Protein AF-A0A524C933-F1 (afdb_monomer)

Secondary structure (DSSP, 8-state):
---EEEEEEEHHHHHHHHHHHHHHHHHHHHTT-HHHHHHHHHHHHHHHIIIIIIIIIIT--EEEESSS-HHHHHHHHHHHHHHHHHHHHHHHH-TTS-HHHHHHHHHHHHHHHHHHHHHHHH--S---EEEEEEE-TTTHHHHHHHHHHHHHHHHHHHHTT-TTTTTS-THHHHHHHHHHHHHHHHHHHHHHHTTSS---HHHHHHHHHHTTTTTHHHHHHHHHHHTHHHHH-S------HHHHHHHHHHHHHHHHHHHHH--

Structure (mmCIF, N/CA/C/O backbone):
data_AF-A0A524C933-F1
#
_entry.id   AF-A0A524C933-F1
#
loop_
_atom_site.group_PDB
_atom_site.id
_atom_site.type_symbol
_atom_site.label_atom_id
_atom_site.label_alt_id
_atom_site.label_comp_id
_atom_site.label_asym_id
_atom_site.label_entity_id
_atom_site.label_seq_id
_atom_site.pdbx_PDB_ins_code
_atom_site.Cartn_x
_atom_site.Cartn_y
_atom_site.Cartn_z
_atom_site.occupancy
_atom_site.B_iso_or_equiv
_atom_site.auth_seq_id
_atom_site.auth_comp_id
_atom_site.auth_asym_id
_atom_site.auth_atom_id
_atom_site.pdbx_PDB_model_num
ATOM 1 N N . MET A 1 1 ? -9.873 -3.217 -29.118 1.00 33.91 1 MET A N 1
ATOM 2 C CA . MET A 1 1 ? -8.459 -2.804 -29.009 1.00 33.91 1 MET A CA 1
ATOM 3 C C . MET A 1 1 ? -7.847 -3.616 -27.885 1.00 33.91 1 MET A C 1
ATOM 5 O O . MET A 1 1 ? -8.431 -3.654 -26.810 1.00 33.91 1 MET A O 1
ATOM 9 N N . TYR A 1 2 ? -6.783 -4.366 -28.160 1.00 34.88 2 TYR A N 1
ATOM 10 C CA . TYR A 1 2 ? -6.044 -5.086 -27.125 1.00 34.88 2 TYR A CA 1
ATOM 11 C C . TYR A 1 2 ? -5.221 -4.048 -26.355 1.00 34.88 2 TYR A C 1
ATOM 13 O O . TYR A 1 2 ? -4.261 -3.532 -26.908 1.00 34.88 2 TYR A O 1
ATOM 21 N N . GLU A 1 3 ? -5.619 -3.686 -25.133 1.00 47.44 3 GLU A N 1
ATOM 22 C CA . GLU A 1 3 ? -4.751 -2.894 -24.252 1.00 47.44 3 GLU A CA 1
ATOM 23 C C . GLU A 1 3 ? -3.661 -3.828 -23.713 1.00 47.44 3 GLU A C 1
ATOM 25 O O . GLU A 1 3 ? -3.865 -4.532 -22.719 1.00 47.44 3 GLU A O 1
ATOM 30 N N . SER A 1 4 ? -2.523 -3.896 -24.410 1.00 50.88 4 SER A N 1
ATOM 31 C CA . SER A 1 4 ? -1.271 -4.276 -23.766 1.00 50.88 4 SER A CA 1
ATOM 32 C C . SER A 1 4 ? -0.875 -3.114 -22.863 1.00 50.88 4 SER A C 1
ATOM 34 O O . SER A 1 4 ? -0.676 -1.988 -23.310 1.00 50.88 4 SER A O 1
ATOM 36 N N . VAL A 1 5 ? -0.842 -3.365 -21.557 1.00 57.72 5 VAL A N 1
ATOM 37 C CA . VAL A 1 5 ? -0.277 -2.404 -20.614 1.00 57.72 5 VAL A CA 1
ATOM 38 C C . VAL A 1 5 ? 1.218 -2.656 -20.601 1.00 57.72 5 VAL A C 1
ATOM 40 O O . VAL A 1 5 ? 1.653 -3.664 -20.044 1.00 57.72 5 VAL A O 1
ATOM 43 N N . GLU A 1 6 ? 1.970 -1.763 -21.232 1.00 61.75 6 GLU A N 1
ATOM 44 C CA . GLU A 1 6 ? 3.429 -1.785 -21.258 1.00 61.75 6 GLU A CA 1
ATOM 45 C C . GLU A 1 6 ? 3.987 -0.782 -20.243 1.00 61.75 6 GLU A C 1
ATOM 47 O O . GLU A 1 6 ? 3.453 0.315 -20.054 1.00 61.75 6 GLU A O 1
ATOM 52 N N . ARG A 1 7 ? 5.031 -1.195 -19.527 1.00 66.00 7 ARG A N 1
ATOM 53 C CA . ARG A 1 7 ? 5.806 -0.363 -18.603 1.00 66.00 7 ARG A CA 1
ATOM 54 C C . ARG A 1 7 ? 7.244 -0.388 -19.075 1.00 66.00 7 ARG A C 1
ATOM 56 O O . ARG A 1 7 ? 7.760 -1.483 -19.269 1.00 66.00 7 ARG A O 1
ATOM 63 N N . ILE A 1 8 ? 7.858 0.780 -19.209 1.00 71.75 8 ILE A N 1
ATOM 64 C CA . ILE A 1 8 ? 9.293 0.906 -19.448 1.00 71.75 8 ILE A CA 1
ATOM 65 C C . ILE A 1 8 ? 9.862 1.537 -18.188 1.00 71.75 8 ILE A C 1
ATOM 67 O O . ILE A 1 8 ? 9.471 2.639 -17.812 1.00 71.75 8 ILE A O 1
ATOM 71 N N . MET A 1 9 ? 10.693 0.790 -17.473 1.00 74.75 9 MET A N 1
ATOM 72 C CA . MET A 1 9 ? 11.213 1.201 -16.176 1.00 74.75 9 MET A CA 1
ATOM 73 C C . MET A 1 9 ? 12.731 1.135 -16.166 1.00 74.75 9 MET A C 1
ATOM 75 O O . MET A 1 9 ? 13.309 0.095 -16.485 1.00 74.75 9 MET A O 1
ATOM 79 N N . ASP A 1 10 ? 13.346 2.221 -15.714 1.00 80.25 10 ASP A N 1
ATOM 80 C CA . ASP A 1 10 ? 14.778 2.280 -15.450 1.00 80.25 10 ASP A CA 1
ATOM 81 C C . ASP A 1 10 ? 15.128 1.443 -14.221 1.00 80.25 10 ASP A C 1
ATOM 83 O O . ASP A 1 10 ? 14.428 1.468 -13.200 1.00 80.25 10 ASP A O 1
ATOM 87 N N . ILE A 1 11 ? 16.256 0.737 -14.273 1.00 83.31 11 ILE A N 1
ATOM 88 C CA . ILE A 1 11 ? 16.750 -0.035 -13.122 1.00 83.31 11 ILE A CA 1
ATOM 89 C C . ILE A 1 11 ? 17.005 0.859 -11.906 1.00 83.31 11 ILE A C 1
ATOM 91 O O . ILE A 1 11 ? 16.860 0.407 -10.770 1.00 83.31 11 ILE A O 1
ATOM 95 N N . ASP A 1 12 ? 17.323 2.133 -12.111 1.00 85.75 12 ASP A N 1
ATOM 96 C CA . ASP A 1 12 ? 17.552 3.068 -11.012 1.00 85.75 12 ASP A CA 1
ATOM 97 C C . ASP A 1 12 ? 16.316 3.232 -10.120 1.00 85.75 12 ASP A C 1
ATOM 99 O O . ASP A 1 12 ? 16.442 3.344 -8.896 1.00 85.75 12 ASP A O 1
ATOM 103 N N . PHE A 1 13 ? 15.112 3.114 -10.690 1.00 88.75 13 PHE A N 1
ATOM 104 C CA . PHE A 1 13 ? 13.875 3.074 -9.913 1.00 88.75 13 PHE A CA 1
ATOM 105 C C . PHE A 1 13 ? 13.858 1.899 -8.925 1.00 88.75 13 PHE A C 1
ATOM 107 O O . PHE A 1 13 ? 13.477 2.074 -7.767 1.00 88.75 13 PHE A O 1
ATOM 114 N N . ILE A 1 14 ? 14.330 0.721 -9.349 1.00 90.00 14 ILE A N 1
ATOM 115 C CA . ILE A 1 14 ? 14.402 -0.485 -8.511 1.00 90.00 14 ILE A CA 1
ATOM 116 C C . ILE A 1 14 ? 15.321 -0.242 -7.310 1.00 90.00 14 ILE A C 1
ATOM 118 O O . ILE A 1 14 ? 14.968 -0.581 -6.178 1.00 90.00 14 ILE A O 1
ATOM 122 N N . TYR A 1 15 ? 16.483 0.382 -7.520 1.00 91.31 15 TYR A N 1
ATOM 123 C CA . TYR A 1 15 ? 17.409 0.683 -6.426 1.00 91.31 15 TYR A CA 1
ATOM 124 C C . TYR A 1 15 ? 16.809 1.652 -5.411 1.00 91.31 15 TYR A C 1
ATOM 126 O O . TYR A 1 15 ? 16.872 1.399 -4.202 1.00 91.31 15 TYR A O 1
ATOM 134 N N . PHE A 1 16 ? 16.191 2.737 -5.879 1.00 93.62 16 PHE A N 1
ATOM 135 C CA . PHE A 1 16 ? 15.547 3.692 -4.985 1.00 93.62 16 PHE A CA 1
ATOM 136 C C . PHE A 1 16 ? 14.355 3.079 -4.240 1.00 93.62 16 PHE A C 1
ATOM 138 O O . PHE A 1 16 ? 14.171 3.357 -3.053 1.00 93.62 16 PHE A O 1
ATOM 145 N N . ASP A 1 17 ? 13.588 2.196 -4.877 1.00 93.88 17 ASP A N 1
ATOM 146 C CA . ASP A 1 17 ? 12.471 1.503 -4.236 1.00 93.88 17 ASP A CA 1
ATOM 147 C C . ASP A 1 17 ? 12.936 0.491 -3.172 1.00 93.88 17 ASP A C 1
ATOM 149 O O . ASP A 1 17 ? 12.343 0.403 -2.094 1.00 93.88 17 ASP A O 1
ATOM 153 N N . ILE A 1 18 ? 14.061 -0.204 -3.392 1.00 95.06 18 ILE A N 1
ATOM 154 C CA . ILE A 1 18 ? 14.691 -1.056 -2.365 1.00 95.06 18 ILE A CA 1
ATOM 155 C C . ILE A 1 18 ? 15.116 -0.221 -1.145 1.00 95.06 18 ILE A C 1
ATOM 157 O O . ILE A 1 18 ? 14.931 -0.635 0.008 1.00 95.06 18 ILE A O 1
ATOM 161 N N . ILE A 1 19 ? 15.665 0.975 -1.370 1.00 95.81 19 ILE A N 1
ATOM 162 C CA . ILE A 1 19 ? 15.998 1.902 -0.282 1.00 95.81 19 ILE A CA 1
ATOM 163 C C . ILE A 1 19 ? 14.718 2.323 0.449 1.00 95.81 19 ILE A C 1
ATOM 165 O O . ILE A 1 19 ? 14.667 2.264 1.681 1.00 95.81 19 ILE A O 1
ATOM 169 N N . LEU A 1 20 ? 13.663 2.684 -0.287 1.00 96.69 20 LEU A N 1
ATOM 170 C CA . LEU A 1 20 ? 12.384 3.100 0.285 1.00 96.69 20 LEU A CA 1
ATOM 171 C C . LEU A 1 20 ? 11.751 2.002 1.148 1.00 96.69 20 LEU A C 1
ATOM 173 O O . LEU A 1 20 ? 11.387 2.276 2.293 1.00 96.69 20 LEU A O 1
ATOM 177 N N . VAL A 1 21 ? 11.656 0.760 0.659 1.00 97.00 21 VAL A N 1
ATOM 178 C CA . VAL A 1 21 ? 11.092 -0.347 1.451 1.00 97.00 21 VAL A CA 1
ATOM 179 C C . VAL A 1 21 ? 11.944 -0.637 2.688 1.00 97.00 21 VAL A C 1
ATOM 181 O O . VAL A 1 21 ? 11.406 -0.926 3.757 1.00 97.00 21 VAL A O 1
ATOM 184 N N . THR A 1 22 ? 13.269 -0.496 2.597 1.00 97.00 22 THR A N 1
ATOM 185 C CA . THR A 1 22 ? 14.167 -0.688 3.743 1.00 97.00 22 THR A CA 1
ATOM 186 C C . THR A 1 22 ? 13.922 0.375 4.812 1.00 97.00 22 THR A C 1
ATOM 188 O O . THR A 1 22 ? 13.801 0.051 5.999 1.00 97.00 22 THR A O 1
ATOM 191 N N . LEU A 1 23 ? 13.778 1.640 4.405 1.00 97.25 23 LEU A N 1
ATOM 192 C CA . LEU A 1 23 ? 13.403 2.733 5.301 1.00 97.25 23 LEU A CA 1
ATOM 193 C C . LEU A 1 23 ? 12.010 2.507 5.900 1.00 97.25 23 LEU A C 1
ATOM 195 O O . LEU A 1 23 ? 11.824 2.706 7.100 1.00 97.25 23 LEU A O 1
ATOM 199 N N . TRP A 1 24 ? 11.056 2.028 5.100 1.00 97.69 24 TRP A N 1
ATOM 200 C CA . TRP A 1 24 ? 9.697 1.713 5.537 1.00 97.69 24 TRP A CA 1
ATOM 201 C C . TRP A 1 24 ? 9.670 0.630 6.623 1.00 97.69 24 TRP A C 1
ATOM 203 O O . TRP A 1 24 ? 9.108 0.835 7.702 1.00 97.69 24 TRP A O 1
ATOM 213 N N . ILE A 1 25 ? 10.334 -0.504 6.378 1.00 97.31 25 ILE A N 1
ATOM 214 C CA . ILE A 1 25 ? 10.458 -1.607 7.341 1.00 97.31 25 ILE A CA 1
ATOM 215 C C . ILE A 1 25 ? 11.168 -1.124 8.608 1.00 97.31 25 ILE A C 1
ATOM 217 O O . ILE A 1 25 ? 10.706 -1.390 9.720 1.00 97.31 25 ILE A O 1
ATOM 221 N N . THR A 1 26 ? 12.255 -0.364 8.462 1.00 97.00 26 THR A N 1
ATOM 222 C CA . THR A 1 26 ? 12.993 0.194 9.602 1.00 97.00 26 THR A CA 1
ATOM 223 C C . THR A 1 26 ? 12.099 1.109 10.438 1.00 97.00 26 THR A C 1
ATOM 225 O O . THR A 1 26 ? 12.049 0.973 11.661 1.00 97.00 26 THR A O 1
ATOM 228 N N . ALA A 1 27 ? 11.323 1.990 9.805 1.00 96.75 27 ALA A N 1
ATOM 229 C CA . ALA A 1 27 ? 10.379 2.859 10.495 1.00 96.75 27 ALA A CA 1
ATOM 230 C C . ALA A 1 27 ? 9.309 2.054 11.253 1.00 96.75 27 ALA A C 1
ATOM 232 O O . ALA A 1 27 ? 9.009 2.370 12.409 1.00 96.75 27 ALA A O 1
ATOM 233 N N . LEU A 1 28 ? 8.761 0.989 10.652 1.00 96.38 28 LEU A N 1
ATOM 234 C CA . LEU A 1 28 ? 7.797 0.101 11.316 1.00 96.38 28 LEU A CA 1
ATOM 235 C C . LEU A 1 28 ? 8.404 -0.551 12.566 1.00 96.38 28 LEU A C 1
ATOM 237 O O . LEU A 1 28 ? 7.771 -0.564 13.627 1.00 96.38 28 LEU A O 1
ATOM 241 N N . LEU A 1 29 ? 9.641 -1.047 12.464 1.00 96.19 29 LEU A N 1
ATOM 242 C CA . LEU A 1 29 ? 10.368 -1.673 13.570 1.00 96.19 29 LEU A CA 1
ATOM 243 C C . LEU A 1 29 ? 10.670 -0.677 14.698 1.00 96.19 29 LEU A C 1
ATOM 245 O O . LEU A 1 29 ? 10.383 -0.967 15.861 1.00 96.19 29 LEU A O 1
ATOM 249 N N . LEU A 1 30 ? 11.171 0.517 14.367 1.00 95.50 30 LEU A N 1
ATOM 250 C CA . LEU A 1 30 ? 11.477 1.573 15.341 1.00 95.50 30 LEU A CA 1
ATOM 251 C C . LEU A 1 30 ? 10.223 2.059 16.080 1.00 95.50 30 LEU A C 1
ATOM 253 O O . LEU A 1 30 ? 10.267 2.335 17.280 1.00 95.50 30 LEU A O 1
ATOM 257 N N . ARG A 1 31 ? 9.078 2.110 15.391 1.00 93.38 31 ARG A N 1
ATOM 258 C CA . ARG A 1 31 ? 7.774 2.463 15.978 1.00 93.38 31 ARG A CA 1
ATOM 259 C C . ARG A 1 31 ? 7.064 1.273 16.635 1.00 93.38 31 ARG A C 1
ATOM 261 O O . ARG A 1 31 ? 5.930 1.426 17.088 1.00 93.38 31 ARG A O 1
ATOM 268 N N . LYS A 1 32 ? 7.716 0.104 16.719 1.00 93.88 32 LYS A N 1
ATOM 269 C CA . LYS A 1 32 ? 7.193 -1.141 17.317 1.00 93.88 32 LYS A CA 1
ATOM 270 C C . LYS A 1 32 ? 5.864 -1.602 16.693 1.00 93.88 32 LYS A C 1
ATOM 272 O O . LYS A 1 32 ? 5.027 -2.214 17.361 1.00 93.88 32 LYS A O 1
ATOM 277 N N . ARG A 1 33 ? 5.662 -1.324 15.401 1.00 93.69 33 ARG A N 1
ATOM 278 C CA . ARG A 1 33 ? 4.471 -1.679 14.604 1.00 93.69 33 ARG A CA 1
ATOM 279 C C . ARG A 1 33 ? 4.593 -3.091 14.019 1.00 93.69 33 ARG A C 1
ATOM 281 O O . ARG A 1 33 ? 4.471 -3.315 12.818 1.00 93.69 33 ARG A O 1
ATOM 288 N N . TYR A 1 34 ? 4.876 -4.069 14.884 1.00 93.56 34 TYR A N 1
ATOM 289 C CA . TYR A 1 34 ? 5.165 -5.444 14.458 1.00 93.56 34 TYR A CA 1
ATOM 290 C C . TYR A 1 34 ? 3.963 -6.138 13.811 1.00 93.56 34 TYR A C 1
ATOM 292 O O . TYR A 1 34 ? 4.141 -6.960 12.921 1.00 93.56 34 TYR A O 1
ATOM 300 N N . ARG A 1 35 ? 2.733 -5.820 14.239 1.00 93.88 35 ARG A N 1
ATOM 301 C CA . ARG A 1 35 ? 1.524 -6.440 13.671 1.00 93.88 35 ARG A CA 1
ATOM 302 C C . ARG A 1 35 ? 1.316 -5.987 12.236 1.00 93.88 35 ARG A C 1
ATOM 304 O O . ARG A 1 35 ? 1.065 -6.810 11.370 1.00 93.88 35 ARG A O 1
ATOM 311 N N . GLU A 1 36 ? 1.452 -4.694 11.994 1.00 95.62 36 GLU A N 1
ATOM 312 C CA . GLU A 1 36 ? 1.340 -4.089 10.674 1.00 95.62 36 GLU A CA 1
ATOM 313 C C . GLU A 1 36 ? 2.456 -4.593 9.751 1.00 95.62 36 GLU A C 1
ATOM 315 O O . GLU A 1 36 ? 2.186 -4.976 8.617 1.00 95.62 36 GLU A O 1
ATOM 320 N N . MET A 1 37 ? 3.683 -4.728 10.264 1.00 96.06 37 MET A N 1
ATOM 321 C CA . MET A 1 37 ? 4.786 -5.358 9.533 1.00 96.06 37 MET A CA 1
ATOM 322 C C . MET A 1 37 ? 4.491 -6.818 9.150 1.00 96.06 37 MET A C 1
ATOM 324 O O . MET A 1 37 ? 4.747 -7.208 8.015 1.00 96.06 37 MET A O 1
ATOM 328 N N . LEU A 1 38 ? 3.923 -7.625 10.057 1.00 95.62 38 LEU A N 1
ATOM 329 C CA . LEU A 1 38 ? 3.540 -9.010 9.749 1.00 95.62 38 LEU A CA 1
ATOM 330 C C . LEU A 1 38 ? 2.481 -9.083 8.642 1.00 95.62 38 LEU A C 1
ATOM 332 O O . LEU A 1 38 ? 2.552 -9.969 7.796 1.00 95.62 38 LEU A O 1
ATOM 336 N N . PHE A 1 39 ? 1.529 -8.147 8.620 1.00 96.50 39 PHE A N 1
ATOM 337 C CA . PHE A 1 39 ? 0.585 -8.031 7.507 1.00 96.50 39 PHE A CA 1
ATOM 338 C C . PHE A 1 39 ? 1.282 -7.626 6.202 1.00 96.50 39 PHE A C 1
ATOM 340 O O . PHE A 1 39 ? 0.926 -8.158 5.159 1.00 96.50 39 PHE A O 1
ATOM 347 N N . GLY A 1 40 ? 2.301 -6.763 6.257 1.00 95.88 40 GLY A N 1
ATOM 348 C CA . GLY A 1 40 ? 3.162 -6.464 5.108 1.00 95.88 40 GLY A CA 1
ATOM 349 C C . GLY A 1 40 ? 3.852 -7.709 4.547 1.00 95.88 40 GLY A C 1
ATOM 350 O O . GLY A 1 40 ? 3.747 -7.992 3.358 1.00 95.88 40 GLY A O 1
ATOM 351 N N . LEU A 1 41 ? 4.497 -8.507 5.404 1.00 96.00 41 LEU A N 1
ATOM 352 C CA . LEU A 1 41 ? 5.142 -9.761 4.989 1.00 96.00 41 LEU A CA 1
ATOM 353 C C . LEU A 1 41 ? 4.135 -10.783 4.446 1.00 96.00 41 LEU A C 1
ATOM 355 O O . LEU A 1 41 ? 4.421 -11.485 3.481 1.00 96.00 41 LEU A O 1
ATOM 359 N N . PHE A 1 42 ? 2.940 -10.849 5.034 1.00 95.56 42 PHE A N 1
ATOM 360 C CA . PHE A 1 42 ? 1.844 -11.643 4.484 1.00 95.56 42 PHE A CA 1
ATOM 361 C C . PHE A 1 42 ? 1.426 -11.140 3.096 1.00 95.56 42 PHE A C 1
ATOM 363 O O . PHE A 1 42 ? 1.228 -11.943 2.189 1.00 95.56 42 PHE A O 1
ATOM 370 N N . GLY A 1 43 ? 1.347 -9.822 2.912 1.00 93.62 43 GLY A N 1
ATOM 371 C CA . GLY A 1 43 ? 1.081 -9.189 1.626 1.00 93.62 43 GLY A CA 1
ATOM 372 C C . GLY A 1 43 ? 2.087 -9.562 0.556 1.00 93.62 43 GLY A C 1
ATOM 373 O O . GLY A 1 43 ? 1.683 -9.930 -0.540 1.00 93.62 43 GLY A O 1
ATOM 374 N N . PHE A 1 44 ? 3.378 -9.556 0.893 1.00 94.81 44 PHE A N 1
ATOM 375 C CA . PHE A 1 44 ? 4.424 -10.062 0.008 1.00 94.81 44 PHE A CA 1
ATOM 376 C C . PHE A 1 44 ? 4.116 -11.482 -0.478 1.00 94.81 44 PHE A C 1
ATOM 378 O O . PHE A 1 44 ? 4.103 -11.711 -1.682 1.00 94.81 44 PHE A O 1
ATOM 385 N N . LEU A 1 45 ? 3.799 -12.416 0.426 1.00 94.38 45 LEU A N 1
ATOM 386 C CA . LEU A 1 45 ? 3.488 -13.798 0.041 1.00 94.38 45 LEU A CA 1
ATOM 387 C C . LEU A 1 45 ? 2.253 -13.891 -0.864 1.00 94.38 45 LEU A C 1
ATOM 389 O O . LEU A 1 45 ? 2.239 -14.683 -1.804 1.00 94.38 45 LEU A O 1
ATOM 393 N N . VAL A 1 46 ? 1.222 -13.087 -0.590 1.00 91.62 46 VAL A N 1
ATOM 394 C CA . VAL A 1 46 ? 0.001 -13.043 -1.406 1.00 91.62 46 VAL A CA 1
ATOM 395 C C . VAL A 1 46 ? 0.303 -12.512 -2.804 1.00 91.62 46 VAL A C 1
ATOM 397 O O . VAL A 1 46 ? -0.068 -13.156 -3.782 1.00 91.62 46 VAL A O 1
ATOM 400 N N . VAL A 1 47 ? 0.984 -11.368 -2.906 1.00 90.25 47 VAL A N 1
ATOM 401 C CA . VAL A 1 47 ? 1.319 -10.752 -4.197 1.00 90.25 47 VAL A CA 1
ATOM 402 C C . VAL A 1 47 ? 2.253 -11.660 -4.984 1.00 90.25 47 VAL A C 1
ATOM 404 O O . VAL A 1 47 ? 1.974 -11.929 -6.144 1.00 90.25 47 VAL A O 1
ATOM 407 N N . PHE A 1 48 ? 3.276 -12.222 -4.341 1.00 90.31 48 PHE A N 1
ATOM 408 C CA . PHE A 1 48 ? 4.207 -13.164 -4.958 1.00 90.31 48 PHE A CA 1
ATOM 409 C C . PHE A 1 48 ? 3.487 -14.382 -5.541 1.00 90.31 48 PHE A C 1
ATOM 411 O O . PHE A 1 48 ? 3.671 -14.730 -6.705 1.00 90.31 48 PHE A O 1
ATOM 418 N N . PHE A 1 49 ? 2.597 -15.003 -4.762 1.00 89.19 49 PHE A N 1
ATOM 419 C CA . PHE A 1 49 ? 1.827 -16.148 -5.237 1.00 89.19 49 PHE A CA 1
ATOM 420 C C . PHE A 1 49 ? 0.926 -15.784 -6.426 1.00 89.19 49 PHE A C 1
ATOM 422 O O . PHE A 1 49 ? 0.815 -16.535 -7.394 1.00 89.19 49 PHE A O 1
ATOM 429 N N . VAL A 1 50 ? 0.270 -14.628 -6.376 1.00 84.88 50 VAL A N 1
ATOM 430 C CA . VAL A 1 50 ? -0.620 -14.195 -7.455 1.00 84.88 50 VAL A CA 1
ATOM 431 C C . VAL A 1 50 ? 0.181 -13.836 -8.711 1.00 84.88 50 VAL A C 1
ATOM 433 O O . VAL A 1 50 ? -0.151 -14.296 -9.802 1.00 84.88 50 VAL A O 1
ATOM 436 N N . ASP A 1 51 ? 1.247 -13.057 -8.589 1.00 81.06 51 ASP A N 1
ATOM 437 C CA . ASP A 1 51 ? 1.987 -12.526 -9.732 1.00 81.06 51 ASP A CA 1
ATOM 438 C C . ASP A 1 51 ? 2.930 -13.542 -10.373 1.00 81.06 51 ASP A C 1
ATOM 440 O O . ASP A 1 51 ? 2.889 -13.714 -11.594 1.00 81.06 51 ASP A O 1
ATOM 444 N N . GLU A 1 52 ? 3.733 -14.242 -9.578 1.00 80.00 52 GLU A N 1
ATOM 445 C CA . GLU A 1 52 ? 4.720 -15.196 -10.084 1.00 80.00 52 GLU A CA 1
ATOM 446 C C . GLU A 1 52 ? 4.081 -16.557 -10.373 1.00 80.00 52 GLU A C 1
ATOM 448 O O . GLU A 1 52 ? 4.133 -17.067 -11.493 1.00 80.00 52 GLU A O 1
ATOM 453 N N . VAL A 1 53 ? 3.387 -17.137 -9.392 1.00 79.94 53 VAL A N 1
ATOM 454 C CA . VAL A 1 53 ? 2.849 -18.495 -9.551 1.00 79.94 53 VAL A CA 1
ATOM 455 C C . VAL A 1 53 ? 1.636 -18.489 -10.479 1.00 79.94 53 VAL A C 1
ATOM 457 O O . VAL A 1 53 ? 1.594 -19.234 -11.458 1.00 79.94 53 VAL A O 1
ATOM 460 N N . TRP A 1 54 ? 0.639 -17.643 -10.212 1.00 80.06 54 TRP A N 1
ATOM 461 C CA . TRP A 1 54 ? -0.611 -17.687 -10.971 1.00 80.06 54 TRP A CA 1
ATOM 462 C C . TRP A 1 54 ? -0.523 -16.977 -12.330 1.00 80.06 54 TRP A C 1
ATOM 464 O O . TRP A 1 54 ? -0.860 -17.565 -13.361 1.00 80.06 54 TRP A O 1
ATOM 474 N N . TRP A 1 55 ? -0.079 -15.719 -12.374 1.00 78.12 55 TRP A N 1
ATOM 475 C CA . TRP A 1 55 ? -0.103 -14.940 -13.619 1.00 78.12 55 TRP A CA 1
ATOM 476 C C . TRP A 1 55 ? 1.044 -15.260 -14.580 1.00 78.12 55 TRP A C 1
ATOM 478 O O . TRP A 1 55 ? 0.809 -15.304 -15.796 1.00 78.12 55 TRP A O 1
ATOM 488 N N . TYR A 1 56 ? 2.251 -15.468 -14.054 1.00 75.62 56 TYR A N 1
ATOM 489 C CA . TYR A 1 56 ? 3.451 -15.697 -14.855 1.00 75.62 56 TYR A CA 1
ATOM 490 C C . TYR A 1 56 ? 3.639 -17.181 -15.212 1.00 75.62 56 TYR A C 1
ATOM 492 O O . TYR A 1 56 ? 3.657 -17.512 -16.400 1.00 75.62 56 TYR A O 1
ATOM 500 N N . HIS A 1 57 ? 3.652 -18.095 -14.234 1.00 77.44 57 HIS A N 1
ATOM 501 C CA . HIS A 1 57 ? 3.865 -19.524 -14.508 1.00 77.44 57 HIS A CA 1
ATOM 502 C C . HIS A 1 57 ? 2.621 -20.288 -14.975 1.00 77.44 57 HIS A C 1
ATOM 504 O O . HIS A 1 57 ? 2.740 -21.137 -15.851 1.00 77.44 57 HIS A O 1
ATOM 510 N N . VAL A 1 58 ? 1.432 -20.025 -14.417 1.00 78.62 58 VAL A N 1
ATOM 511 C CA . VAL A 1 58 ? 0.218 -20.790 -14.779 1.00 78.62 58 VAL A CA 1
ATOM 512 C C . VAL A 1 58 ? -0.511 -20.190 -15.982 1.00 78.62 58 VAL A C 1
ATOM 514 O O . VAL A 1 58 ? -1.017 -20.923 -16.832 1.00 78.62 58 VAL A O 1
ATOM 517 N N . LYS A 1 59 ? -0.620 -18.859 -16.054 1.00 75.75 59 LYS A N 1
ATOM 518 C CA . LYS A 1 59 ? -1.386 -18.175 -17.108 1.00 75.75 59 LYS A CA 1
ATOM 519 C C . LYS A 1 59 ? -0.540 -17.648 -18.265 1.00 75.75 59 LYS A C 1
ATOM 521 O O . LYS A 1 59 ? -1.133 -17.319 -19.289 1.00 75.75 59 LYS A O 1
ATOM 526 N N . HIS A 1 60 ? 0.784 -17.555 -18.123 1.00 77.31 60 HIS A N 1
ATOM 527 C CA . HIS A 1 60 ? 1.695 -17.006 -19.141 1.00 77.31 60 HIS A CA 1
ATOM 528 C C . HIS A 1 60 ? 1.233 -15.647 -19.704 1.00 77.31 60 HIS A C 1
ATOM 530 O O . HIS A 1 60 ? 1.313 -15.378 -20.898 1.00 77.31 60 HIS A O 1
ATOM 536 N N . THR A 1 61 ? 0.686 -14.788 -18.836 1.00 69.69 61 THR A N 1
ATOM 537 C CA . THR A 1 61 ? 0.058 -13.509 -19.241 1.00 69.69 61 THR A CA 1
ATOM 538 C C . THR A 1 61 ? 1.000 -12.307 -19.209 1.00 69.69 61 THR A C 1
ATOM 540 O O . THR A 1 61 ? 0.572 -11.199 -19.541 1.00 69.69 61 THR A O 1
ATOM 543 N N . ARG A 1 62 ? 2.249 -12.506 -18.773 1.00 71.50 62 ARG A N 1
ATOM 544 C CA . ARG A 1 62 ? 3.258 -11.459 -18.593 1.00 71.50 62 ARG A CA 1
ATOM 545 C C . ARG A 1 62 ? 4.475 -11.751 -19.459 1.00 71.50 62 ARG A C 1
ATOM 547 O O . ARG A 1 62 ? 4.978 -12.870 -19.446 1.00 71.50 62 ARG A O 1
ATOM 554 N N . ILE A 1 63 ? 4.935 -10.726 -20.161 1.00 74.12 63 ILE A N 1
ATOM 555 C CA . ILE A 1 63 ? 6.192 -10.729 -20.908 1.00 74.12 63 ILE A CA 1
ATOM 556 C C . ILE A 1 63 ? 7.096 -9.720 -20.203 1.00 74.12 63 ILE A C 1
ATOM 558 O O . ILE A 1 63 ? 6.677 -8.583 -19.984 1.00 74.12 63 ILE A O 1
ATOM 562 N N . ILE A 1 64 ? 8.278 -10.165 -19.779 1.00 78.25 64 ILE A N 1
ATOM 563 C CA . ILE A 1 64 ? 9.275 -9.337 -19.096 1.00 78.25 64 ILE A CA 1
ATOM 564 C C . ILE A 1 64 ? 10.549 -9.413 -19.925 1.00 78.25 64 ILE A C 1
ATOM 566 O O . ILE A 1 64 ? 11.122 -10.492 -20.080 1.00 78.25 64 ILE A O 1
ATOM 570 N N . GLU A 1 65 ? 10.974 -8.274 -20.452 1.00 77.88 65 GLU A N 1
ATOM 571 C CA . GLU A 1 65 ? 12.191 -8.134 -21.241 1.00 77.88 65 GLU A CA 1
ATOM 572 C C . GLU A 1 65 ? 13.103 -7.125 -20.550 1.00 77.88 65 GLU A C 1
ATOM 574 O O . GLU A 1 65 ? 12.692 -6.013 -20.228 1.00 77.88 65 GLU A O 1
ATOM 579 N N . GLY A 1 66 ? 14.343 -7.515 -20.273 1.00 80.62 66 GLY A N 1
ATOM 580 C CA . GLY A 1 66 ? 15.294 -6.649 -19.592 1.00 80.62 66 GLY A CA 1
ATOM 581 C C . GLY A 1 66 ? 16.535 -7.402 -19.119 1.00 80.62 66 GLY A C 1
ATOM 582 O O . GLY A 1 66 ? 16.632 -8.620 -19.278 1.00 80.62 66 GLY A O 1
ATOM 583 N N . PRO A 1 67 ? 17.501 -6.687 -18.525 1.00 79.31 67 PRO A N 1
ATOM 584 C CA . PRO A 1 67 ? 18.764 -7.266 -18.063 1.00 79.31 67 PRO A CA 1
ATOM 585 C C . PRO A 1 67 ? 18.629 -8.091 -16.773 1.00 79.31 67 PRO A C 1
ATOM 587 O O . PRO A 1 67 ? 19.532 -8.853 -16.432 1.00 79.31 67 PRO A O 1
ATOM 590 N N . ILE A 1 68 ? 17.514 -7.951 -16.050 1.00 81.56 68 ILE A N 1
ATOM 591 C CA . ILE A 1 68 ? 17.195 -8.731 -14.849 1.00 81.56 68 ILE A CA 1
ATOM 592 C C . ILE A 1 68 ? 16.275 -9.888 -15.248 1.00 81.56 68 ILE A C 1
ATOM 594 O O . ILE A 1 68 ? 15.345 -9.711 -16.031 1.00 81.56 68 ILE A O 1
ATOM 598 N N . GLN A 1 69 ? 16.513 -11.074 -14.682 1.00 84.00 69 GLN A N 1
ATOM 599 C CA . GLN A 1 69 ? 15.637 -12.232 -14.876 1.00 84.00 69 GLN A CA 1
ATOM 600 C C . GLN A 1 69 ? 14.212 -11.922 -14.391 1.00 84.00 69 GLN A C 1
ATOM 602 O O . GLN A 1 69 ? 14.038 -11.387 -13.295 1.00 84.00 69 GLN A O 1
ATOM 607 N N . GLY A 1 70 ? 13.201 -12.296 -15.182 1.00 80.94 70 GLY A N 1
ATOM 608 C CA . GLY A 1 70 ? 11.794 -11.992 -14.892 1.00 80.94 70 GLY A CA 1
ATOM 609 C C . GLY A 1 70 ? 11.342 -12.431 -13.497 1.00 80.94 70 GLY A C 1
ATOM 610 O O . GLY A 1 70 ? 10.714 -11.646 -12.793 1.00 80.94 70 GLY A O 1
ATOM 611 N N . ASP A 1 71 ? 11.744 -13.624 -13.057 1.00 83.44 71 ASP A N 1
ATOM 612 C CA . ASP A 1 71 ? 11.396 -14.167 -11.734 1.00 83.44 71 ASP A CA 1
ATOM 613 C C . ASP A 1 71 ? 11.975 -13.306 -10.600 1.00 83.44 71 ASP A C 1
ATOM 615 O O . ASP A 1 71 ? 11.289 -12.959 -9.642 1.00 83.44 71 ASP A O 1
ATOM 619 N N . LEU A 1 72 ? 13.231 -12.866 -10.734 1.00 86.19 72 LEU A N 1
ATOM 620 C CA . LEU A 1 72 ? 13.873 -12.007 -9.736 1.00 86.19 72 LEU A CA 1
ATOM 621 C C . LEU A 1 72 ? 13.210 -10.626 -9.674 1.00 86.19 72 LEU A C 1
ATOM 623 O O . LEU A 1 72 ? 13.044 -10.064 -8.589 1.00 86.19 72 LEU A O 1
ATOM 627 N N . PHE A 1 73 ? 12.809 -10.092 -10.828 1.00 86.38 73 PHE A N 1
ATOM 628 C CA . PHE A 1 73 ? 12.045 -8.854 -10.879 1.00 86.38 73 PHE A CA 1
ATOM 629 C C . PHE A 1 73 ? 10.676 -9.008 -10.203 1.00 86.38 73 PHE A C 1
ATOM 631 O O . PHE A 1 73 ? 10.296 -8.158 -9.400 1.00 86.38 73 PHE A O 1
ATOM 638 N N . LEU A 1 74 ? 9.948 -10.094 -10.479 1.00 86.31 74 LEU A N 1
ATOM 639 C CA . LEU A 1 74 ? 8.645 -10.365 -9.866 1.00 86.31 74 LEU A CA 1
ATOM 640 C C . LEU A 1 74 ? 8.751 -10.561 -8.356 1.00 86.31 74 LEU A C 1
ATOM 642 O O . LEU A 1 74 ? 7.893 -10.057 -7.628 1.00 86.31 74 LEU A O 1
ATOM 646 N N . LEU A 1 75 ? 9.810 -11.211 -7.876 1.00 90.19 75 LEU A N 1
ATOM 647 C CA . LEU A 1 75 ? 10.105 -11.330 -6.454 1.00 90.19 75 LEU A CA 1
ATOM 648 C C . LEU A 1 75 ? 10.311 -9.954 -5.809 1.00 90.19 75 LEU A C 1
ATOM 650 O O . LEU A 1 75 ? 9.677 -9.657 -4.795 1.00 90.19 75 LEU A O 1
ATOM 654 N N . TYR A 1 76 ? 11.161 -9.110 -6.404 1.00 92.75 76 TYR A N 1
ATOM 655 C CA . TYR A 1 76 ? 11.396 -7.738 -5.943 1.00 92.75 76 TYR A CA 1
ATOM 656 C C . TYR A 1 76 ? 10.089 -6.932 -5.918 1.00 92.75 76 TYR A C 1
ATOM 658 O O . TYR A 1 76 ? 9.716 -6.405 -4.869 1.00 92.75 76 TYR A O 1
ATOM 666 N N . PHE A 1 77 ? 9.364 -6.904 -7.038 1.00 89.25 77 PHE A N 1
ATOM 667 C CA . PHE A 1 77 ? 8.121 -6.155 -7.192 1.00 89.25 77 PHE A CA 1
ATOM 668 C C . PHE A 1 77 ? 7.073 -6.627 -6.174 1.00 89.25 77 PHE A C 1
ATOM 670 O O . PHE A 1 77 ? 6.446 -5.833 -5.474 1.00 89.25 77 PHE A O 1
ATOM 677 N N . SER A 1 78 ? 6.925 -7.940 -6.009 1.00 91.81 78 SER A N 1
ATOM 678 C CA . SER A 1 78 ? 6.005 -8.505 -5.021 1.00 91.81 78 SER A CA 1
ATOM 679 C C . SER A 1 78 ? 6.407 -8.151 -3.593 1.00 91.81 78 SER A C 1
ATOM 681 O O . SER A 1 78 ? 5.541 -7.933 -2.745 1.00 91.81 78 SER A O 1
ATOM 683 N N . PHE A 1 79 ? 7.709 -8.091 -3.307 1.00 94.56 79 PHE A N 1
ATOM 684 C CA . PHE A 1 79 ? 8.217 -7.753 -1.986 1.00 94.56 79 PHE A CA 1
ATOM 685 C C . PHE A 1 79 ? 7.978 -6.287 -1.638 1.00 94.56 79 PHE A C 1
ATOM 687 O O . PHE A 1 79 ? 7.382 -6.013 -0.597 1.00 94.56 79 PHE A O 1
ATOM 694 N N . THR A 1 80 ? 8.387 -5.340 -2.482 1.00 94.38 80 THR A N 1
ATOM 695 C CA . THR A 1 80 ? 8.297 -3.914 -2.135 1.00 94.38 80 THR A CA 1
ATOM 696 C C . THR A 1 80 ? 6.852 -3.446 -2.050 1.00 94.38 80 THR A C 1
ATOM 698 O O . THR A 1 80 ? 6.414 -2.966 -0.998 1.00 94.38 80 THR A O 1
ATOM 701 N N . TYR A 1 81 ? 6.070 -3.684 -3.102 1.00 91.50 81 TYR A N 1
ATOM 702 C CA . TYR A 1 81 ? 4.663 -3.301 -3.143 1.00 91.50 81 TYR A CA 1
ATOM 703 C C . TYR A 1 81 ? 3.834 -4.105 -2.143 1.00 91.50 81 TYR A C 1
ATOM 705 O O . TYR A 1 81 ? 3.043 -3.524 -1.397 1.00 91.50 81 TYR A O 1
ATOM 713 N N . GLY A 1 82 ? 4.055 -5.420 -2.049 1.00 93.50 82 GLY A N 1
ATOM 714 C CA . GLY A 1 82 ? 3.364 -6.272 -1.084 1.00 93.50 82 GLY A CA 1
ATOM 715 C C . GLY A 1 82 ? 3.598 -5.817 0.355 1.00 93.50 82 GLY A C 1
ATOM 716 O O . GLY A 1 82 ? 2.634 -5.610 1.093 1.00 93.50 82 GLY A O 1
ATOM 717 N N . VAL A 1 83 ? 4.851 -5.571 0.753 1.00 96.44 83 VAL A N 1
ATOM 718 C CA . VAL A 1 83 ? 5.162 -5.123 2.117 1.00 96.44 83 VAL A CA 1
ATOM 719 C C . VAL A 1 83 ? 4.592 -3.739 2.395 1.00 96.44 83 VAL A C 1
ATOM 721 O O . VAL A 1 83 ? 3.921 -3.567 3.418 1.00 96.44 83 VAL A O 1
ATOM 724 N N . ILE A 1 84 ? 4.821 -2.753 1.524 1.00 96.88 84 ILE A N 1
ATOM 725 C CA . ILE A 1 84 ? 4.384 -1.372 1.769 1.00 96.88 84 ILE A CA 1
ATOM 726 C C . ILE A 1 84 ? 2.852 -1.301 1.812 1.00 96.88 84 ILE A C 1
ATOM 728 O O . ILE A 1 84 ? 2.290 -0.863 2.816 1.00 96.88 84 ILE A O 1
ATOM 732 N N . MET A 1 85 ? 2.159 -1.806 0.787 1.00 95.69 85 MET A N 1
ATOM 733 C CA . MET A 1 85 ? 0.700 -1.682 0.664 1.00 95.69 85 MET A CA 1
ATOM 734 C C . MET A 1 85 ? -0.034 -2.440 1.779 1.00 95.69 85 MET A C 1
ATOM 736 O O . MET A 1 85 ? -0.954 -1.903 2.409 1.00 95.69 85 MET A O 1
ATOM 740 N N . PHE A 1 86 ? 0.395 -3.670 2.085 1.00 96.19 86 PHE A N 1
ATOM 741 C CA . PHE A 1 86 ? -0.275 -4.503 3.087 1.00 96.19 86 PHE A CA 1
ATOM 742 C C . PHE A 1 86 ? 0.120 -4.184 4.527 1.00 96.19 86 PHE A C 1
ATOM 744 O O . PHE A 1 86 ? -0.623 -4.556 5.431 1.00 96.19 86 PHE A O 1
ATOM 751 N N . SER A 1 87 ? 1.230 -3.487 4.778 1.00 96.94 87 SER A N 1
ATOM 752 C CA . SER A 1 87 ? 1.502 -2.930 6.113 1.00 96.94 87 SER A CA 1
ATOM 753 C C . SER A 1 87 ? 0.821 -1.576 6.316 1.00 96.94 87 SER A C 1
ATOM 755 O O . SER A 1 87 ? 0.342 -1.281 7.415 1.00 96.94 87 SER A O 1
ATOM 757 N N . PHE A 1 88 ? 0.690 -0.780 5.252 1.00 97.44 88 PHE A N 1
ATOM 758 C CA . PHE A 1 88 ? 0.027 0.516 5.293 1.00 97.44 88 PHE A CA 1
ATOM 759 C C . PHE A 1 88 ? -1.480 0.413 5.557 1.00 97.44 88 PHE A C 1
ATOM 761 O O . PHE A 1 88 ? -2.004 1.149 6.397 1.00 97.44 88 PHE A O 1
ATOM 768 N N . ALA A 1 89 ? -2.199 -0.509 4.907 1.00 96.19 89 ALA A N 1
ATOM 769 C CA . ALA A 1 89 ? -3.648 -0.602 5.112 1.00 96.19 89 ALA A CA 1
ATOM 770 C C . ALA A 1 89 ? -4.018 -0.873 6.594 1.00 96.19 89 ALA A C 1
ATOM 772 O O . ALA A 1 89 ? -4.796 -0.105 7.169 1.00 96.19 89 ALA A O 1
ATOM 773 N N . PRO A 1 90 ? -3.400 -1.849 7.290 1.00 95.00 90 PRO A N 1
ATOM 774 C CA . PRO A 1 90 ? -3.569 -2.046 8.729 1.00 95.00 90 PRO A CA 1
ATOM 775 C C . PRO A 1 90 ? -3.153 -0.862 9.605 1.00 95.00 90 PRO A C 1
ATOM 777 O O . PRO A 1 90 ? -3.833 -0.607 10.601 1.00 95.00 90 PRO A O 1
ATOM 780 N N . LEU A 1 91 ? -2.106 -0.101 9.249 1.00 95.12 91 LEU A N 1
ATOM 781 C CA . LEU A 1 91 ? -1.772 1.150 9.953 1.00 95.12 91 LEU A CA 1
ATOM 782 C C . LEU A 1 91 ? -2.964 2.120 9.931 1.00 95.12 91 LEU A C 1
ATOM 784 O O . LEU A 1 91 ? -3.301 2.739 10.945 1.00 95.12 91 LEU A O 1
ATOM 788 N N . MET A 1 92 ? -3.654 2.220 8.794 1.00 94.31 92 MET A N 1
ATOM 789 C CA . MET A 1 92 ? -4.845 3.061 8.672 1.00 94.31 92 MET A CA 1
ATOM 790 C C . MET A 1 92 ? -6.049 2.476 9.421 1.00 94.31 92 MET A C 1
ATOM 792 O O . MET A 1 92 ? -6.832 3.233 10.014 1.00 94.31 92 MET A O 1
ATOM 796 N N . PHE A 1 93 ? -6.169 1.145 9.477 1.00 91.75 93 PHE A N 1
ATOM 797 C CA . PHE A 1 93 ? -7.224 0.456 10.227 1.00 91.75 93 PHE A CA 1
ATOM 798 C C . PHE A 1 93 ? -7.060 0.589 11.742 1.00 91.75 93 PHE A C 1
ATOM 800 O O . PHE A 1 93 ? -8.049 0.624 12.483 1.00 91.75 93 PHE A O 1
ATOM 807 N N . ASN A 1 94 ? -5.816 0.674 12.212 1.00 89.50 94 ASN A N 1
ATOM 808 C CA . ASN A 1 94 ? -5.492 0.722 13.624 1.00 89.50 94 ASN A CA 1
ATOM 809 C C . ASN A 1 94 ? -6.061 1.994 14.278 1.00 89.50 94 ASN A C 1
ATOM 811 O O . ASN A 1 94 ? -5.739 3.128 13.913 1.00 89.50 94 ASN A O 1
ATOM 815 N N . GLN A 1 95 ? -6.936 1.800 15.265 1.00 81.88 95 GLN A N 1
ATOM 816 C CA . GLN A 1 95 ? -7.605 2.889 15.985 1.00 81.88 95 GLN A CA 1
ATOM 817 C C . GLN A 1 95 ? -6.725 3.527 17.066 1.00 81.88 95 GLN A C 1
ATOM 819 O O . GLN A 1 95 ? -7.045 4.607 17.547 1.00 81.88 95 GLN A O 1
ATOM 824 N N . LYS A 1 96 ? -5.625 2.872 17.454 1.00 85.62 96 LYS A N 1
ATOM 825 C CA . LYS A 1 96 ? -4.685 3.371 18.471 1.00 85.62 96 LYS A CA 1
ATOM 826 C C . LYS A 1 96 ? -3.618 4.298 17.901 1.00 85.62 96 LYS A C 1
ATOM 828 O O . LYS A 1 96 ? -2.831 4.851 18.663 1.00 85.62 96 LYS A O 1
ATOM 833 N N . ILE A 1 97 ? -3.533 4.396 16.578 1.00 87.56 97 ILE A N 1
ATOM 834 C CA . ILE A 1 97 ? -2.578 5.271 15.909 1.00 87.56 97 ILE A CA 1
ATOM 835 C C . ILE A 1 97 ? -3.199 6.657 15.818 1.00 87.56 97 ILE A C 1
ATOM 837 O O . ILE A 1 97 ? -4.306 6.809 15.295 1.00 87.56 97 ILE A O 1
ATOM 841 N N . ASP A 1 98 ? -2.474 7.641 16.343 1.00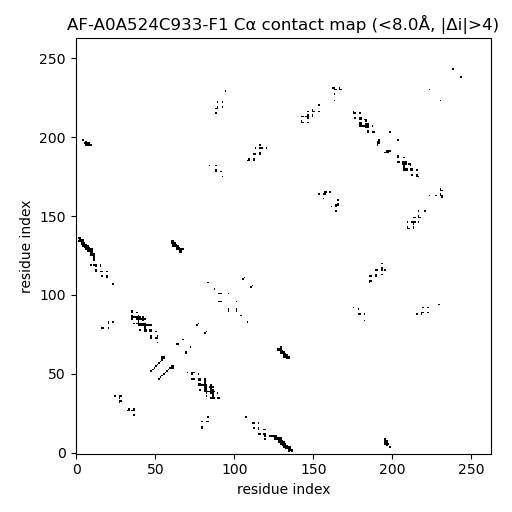 89.50 98 ASP A N 1
ATOM 842 C CA . ASP A 1 98 ? -2.880 9.037 16.288 1.00 89.50 98 ASP A CA 1
ATOM 843 C C . ASP A 1 98 ? -2.947 9.550 14.842 1.00 89.50 98 ASP A C 1
ATOM 845 O O . ASP A 1 98 ? -2.265 9.049 13.944 1.00 89.50 98 ASP A O 1
ATOM 849 N N . VAL A 1 99 ? -3.765 10.577 14.619 1.00 89.50 99 VAL A N 1
ATOM 850 C CA . VAL A 1 99 ? -3.958 11.187 13.301 1.00 89.50 99 VAL A CA 1
ATOM 851 C C . VAL A 1 99 ? -2.642 11.726 12.743 1.00 89.50 99 VAL A C 1
ATOM 853 O O . VAL A 1 99 ? -2.378 11.525 11.559 1.00 89.50 99 VAL A O 1
ATOM 856 N N . M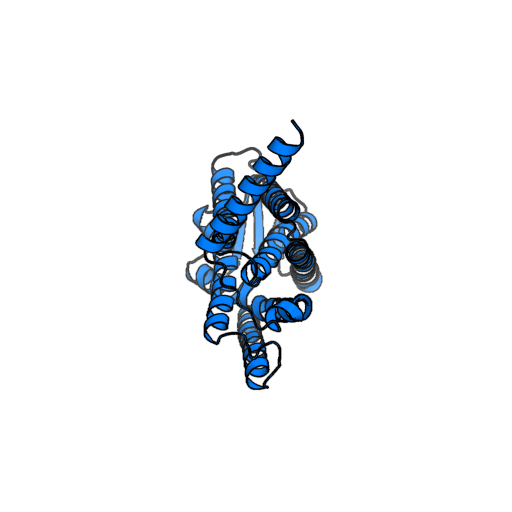ET A 1 100 ? -1.789 12.346 13.568 1.00 91.94 100 MET A N 1
ATOM 857 C CA . MET A 1 100 ? -0.503 12.869 13.092 1.00 91.94 100 MET A CA 1
ATOM 858 C C . MET A 1 100 ? 0.424 11.745 12.646 1.00 91.94 100 MET A C 1
ATOM 860 O O . MET A 1 100 ? 1.058 11.844 11.600 1.00 91.94 100 MET A O 1
ATOM 864 N N . GLU A 1 101 ? 0.451 10.636 13.389 1.00 92.88 101 GLU A N 1
ATOM 865 C CA . GLU A 1 101 ? 1.229 9.468 12.981 1.00 92.88 101 GLU A CA 1
ATOM 866 C C . GLU A 1 101 ? 0.695 8.882 11.665 1.00 92.88 101 GLU A C 1
ATOM 868 O O . GLU A 1 101 ? 1.492 8.555 10.788 1.00 92.88 101 GLU A O 1
ATOM 873 N N . LYS A 1 102 ? -0.630 8.814 11.466 1.00 93.88 102 LYS A N 1
ATOM 874 C CA . LYS A 1 102 ? -1.207 8.382 10.178 1.00 93.88 102 LYS A CA 1
ATOM 875 C C . LYS A 1 102 ? -0.811 9.297 9.025 1.00 93.88 102 LYS A C 1
ATOM 877 O O . LYS A 1 102 ? -0.479 8.790 7.960 1.00 93.88 102 LYS A O 1
ATOM 882 N N . ILE A 1 103 ? -0.802 10.613 9.237 1.00 95.12 103 ILE A N 1
ATOM 883 C CA . ILE A 1 103 ? -0.344 11.579 8.231 1.00 95.12 103 ILE A CA 1
ATOM 884 C C . ILE A 1 103 ? 1.130 11.340 7.893 1.00 95.12 103 ILE A C 1
ATOM 886 O O . ILE A 1 103 ? 1.469 11.302 6.717 1.00 95.12 103 ILE A O 1
ATOM 890 N N . CYS A 1 104 ? 1.997 11.097 8.880 1.00 95.81 104 CYS A N 1
ATOM 891 C CA . CYS A 1 104 ? 3.396 10.757 8.609 1.00 95.81 104 CYS A CA 1
ATOM 892 C C . CYS A 1 104 ? 3.533 9.491 7.753 1.00 95.81 104 CYS A C 1
ATOM 894 O O . CYS A 1 104 ? 4.341 9.478 6.830 1.00 95.81 104 CYS A O 1
ATOM 896 N N . TRP A 1 105 ? 2.733 8.452 8.012 1.00 96.69 105 TRP A N 1
ATOM 897 C CA . TRP A 1 105 ? 2.730 7.238 7.188 1.00 96.69 105 TRP A CA 1
ATOM 898 C C . TRP A 1 105 ? 2.205 7.491 5.771 1.00 96.69 105 TRP A C 1
ATOM 900 O O . TRP A 1 105 ? 2.782 6.981 4.815 1.00 96.69 105 TRP A O 1
ATOM 910 N N . ILE A 1 106 ? 1.149 8.297 5.625 1.00 96.75 106 ILE A N 1
ATOM 911 C CA . ILE A 1 106 ? 0.600 8.722 4.327 1.00 96.75 106 ILE A CA 1
ATOM 912 C C . ILE A 1 106 ? 1.674 9.452 3.516 1.00 96.75 106 ILE A C 1
ATOM 914 O O . ILE A 1 106 ? 1.942 9.085 2.373 1.00 96.75 106 ILE A O 1
ATOM 918 N N . THR A 1 107 ? 2.322 10.447 4.124 1.00 95.75 107 THR A N 1
ATOM 919 C CA . THR A 1 107 ? 3.397 11.218 3.495 1.00 95.75 107 THR A CA 1
ATOM 920 C C . THR A 1 107 ? 4.603 10.340 3.183 1.00 95.75 107 THR A C 1
ATOM 922 O O . THR A 1 107 ? 5.177 10.468 2.110 1.00 95.75 107 THR A O 1
ATOM 925 N N . GLY A 1 108 ? 4.977 9.426 4.080 1.00 95.75 108 GLY A N 1
ATOM 926 C CA . GLY A 1 108 ? 6.093 8.508 3.863 1.00 95.75 108 GLY A CA 1
ATOM 927 C C . GLY A 1 108 ? 5.858 7.560 2.689 1.00 95.75 108 GLY A C 1
ATOM 928 O O . GLY A 1 108 ? 6.764 7.358 1.892 1.00 95.75 108 GLY A O 1
ATOM 929 N N . MET A 1 109 ? 4.644 7.021 2.549 1.00 96.19 109 MET A N 1
ATOM 930 C CA . MET A 1 109 ? 4.300 6.114 1.452 1.00 96.19 109 MET A CA 1
ATOM 931 C C . MET A 1 109 ? 4.202 6.876 0.130 1.00 96.19 109 MET A C 1
ATOM 933 O O . MET A 1 109 ? 4.947 6.607 -0.806 1.00 96.19 109 MET A O 1
ATOM 937 N N . PHE A 1 110 ? 3.298 7.856 0.056 1.00 96.81 110 PHE A N 1
ATOM 938 C CA . PHE A 1 110 ? 3.017 8.546 -1.200 1.00 96.81 110 PHE A CA 1
ATOM 939 C C . PHE A 1 110 ? 4.147 9.494 -1.603 1.00 96.81 110 PHE A C 1
ATOM 941 O O . PHE A 1 110 ? 4.592 9.486 -2.747 1.00 96.81 110 PHE A O 1
ATOM 948 N N . GLY A 1 111 ? 4.653 10.277 -0.649 1.00 96.50 111 GLY A N 1
ATOM 949 C CA . GLY A 1 111 ? 5.800 11.151 -0.873 1.00 96.50 111 GLY A CA 1
ATOM 950 C C . GLY A 1 111 ? 7.080 10.364 -1.133 1.00 96.50 111 GLY A C 1
ATOM 951 O O . GLY A 1 111 ? 7.870 10.785 -1.968 1.00 96.50 111 GLY A O 1
ATOM 952 N N . GLY A 1 112 ? 7.261 9.207 -0.487 1.00 95.94 112 GLY A N 1
ATOM 953 C CA . GLY A 1 112 ? 8.375 8.302 -0.767 1.00 95.94 112 GLY A CA 1
ATOM 954 C C . GLY A 1 112 ? 8.349 7.787 -2.202 1.00 95.94 112 GLY A C 1
ATOM 955 O O . GLY A 1 112 ? 9.342 7.935 -2.906 1.00 95.94 112 GLY A O 1
ATOM 956 N N . TRP A 1 113 ? 7.208 7.268 -2.666 1.00 95.50 113 TRP A N 1
ATOM 957 C CA . TRP A 1 113 ? 7.062 6.817 -4.052 1.00 95.50 113 TRP A CA 1
ATOM 958 C C . TRP A 1 113 ? 7.265 7.941 -5.067 1.00 95.50 113 TRP A C 1
ATOM 960 O O . TRP A 1 113 ? 8.023 7.775 -6.019 1.00 95.50 113 TRP A O 1
ATOM 970 N N . LEU A 1 114 ? 6.639 9.104 -4.864 1.00 95.31 114 LEU A N 1
ATOM 971 C CA . LEU A 1 114 ? 6.874 10.264 -5.730 1.00 95.31 114 LEU A CA 1
ATOM 972 C C . LEU A 1 114 ? 8.351 10.663 -5.759 1.00 95.31 114 LEU A C 1
ATOM 974 O O . LEU A 1 114 ? 8.899 10.889 -6.834 1.00 95.31 114 LEU A O 1
ATOM 978 N N . LEU A 1 115 ? 9.003 10.718 -4.594 1.00 95.12 115 LEU A N 1
ATOM 979 C CA . LEU A 1 115 ? 10.412 11.073 -4.495 1.00 95.12 115 LEU A CA 1
ATOM 980 C C . LEU A 1 115 ? 11.281 10.112 -5.306 1.00 95.12 115 LEU A C 1
ATOM 982 O O . LEU A 1 115 ? 12.076 10.582 -6.111 1.00 95.12 115 LEU A O 1
ATOM 986 N N . ILE A 1 116 ? 11.122 8.797 -5.138 1.00 94.06 116 ILE A N 1
ATOM 987 C CA . ILE A 1 116 ? 11.955 7.831 -5.868 1.00 94.06 116 ILE A CA 1
ATOM 988 C C . ILE A 1 116 ? 11.716 7.879 -7.378 1.00 94.06 116 ILE A C 1
ATOM 990 O O . ILE A 1 116 ? 12.674 7.776 -8.133 1.00 94.06 116 ILE A O 1
ATOM 994 N N . GLY A 1 117 ? 10.475 8.098 -7.825 1.00 91.62 117 GLY A N 1
ATOM 995 C CA . GLY A 1 117 ? 10.166 8.159 -9.253 1.00 91.62 117 GLY A CA 1
ATOM 996 C C . GLY A 1 117 ? 10.642 9.450 -9.928 1.00 91.62 117 GLY A C 1
ATOM 997 O O . GLY A 1 117 ? 10.942 9.456 -11.120 1.00 91.62 117 GLY A O 1
ATOM 998 N N . PHE A 1 118 ? 10.754 10.558 -9.189 1.00 92.38 118 PHE A N 1
ATOM 999 C CA . PHE A 1 118 ? 11.449 11.745 -9.695 1.00 92.38 118 PHE A CA 1
ATOM 1000 C C . PHE A 1 118 ? 12.968 11.586 -9.618 1.00 92.38 118 PHE A C 1
ATOM 1002 O O . PHE A 1 118 ? 13.658 11.968 -10.559 1.00 92.38 118 PHE A O 1
ATOM 1009 N N . LEU A 1 119 ? 13.496 10.994 -8.540 1.00 92.25 119 LEU A N 1
ATOM 1010 C CA . LEU A 1 119 ? 14.931 10.746 -8.411 1.00 92.25 119 LEU A CA 1
ATOM 1011 C C . LEU A 1 119 ? 15.447 9.854 -9.539 1.00 92.25 119 LEU A C 1
ATOM 1013 O O . LEU A 1 119 ? 16.459 10.213 -10.132 1.00 92.25 119 LEU A O 1
ATOM 1017 N N . SER A 1 120 ? 14.727 8.786 -9.895 1.00 90.25 120 SER A N 1
ATOM 1018 C CA . SER A 1 120 ? 15.120 7.880 -10.981 1.00 90.25 120 SER A CA 1
ATOM 1019 C C . SER A 1 120 ? 15.211 8.568 -12.345 1.00 90.25 120 SER A C 1
ATOM 1021 O O . SER A 1 120 ? 16.052 8.201 -13.145 1.00 90.25 120 SER A O 1
ATOM 1023 N N . GLN A 1 121 ? 14.405 9.603 -12.603 1.00 86.94 121 GLN A N 1
ATOM 1024 C CA . GLN A 1 121 ? 14.505 10.387 -13.843 1.00 86.94 121 GLN A CA 1
ATOM 1025 C C . GLN A 1 121 ? 15.655 11.403 -13.830 1.00 86.94 121 GLN A C 1
ATOM 1027 O O . GLN A 1 121 ? 16.079 11.883 -14.877 1.00 86.94 121 GLN A O 1
ATOM 1032 N N . THR A 1 122 ? 16.112 11.810 -12.644 1.00 88.31 122 THR A N 1
ATOM 1033 C CA . THR A 1 122 ? 17.163 12.832 -12.495 1.00 88.31 122 THR A CA 1
ATOM 1034 C C . THR A 1 122 ? 18.558 12.252 -12.306 1.00 88.31 122 THR A C 1
ATOM 1036 O O . THR A 1 122 ? 19.541 12.908 -12.645 1.00 88.31 122 THR A O 1
ATOM 1039 N N . ILE A 1 123 ? 18.652 11.056 -11.727 1.00 87.12 123 ILE A N 1
ATOM 1040 C CA . ILE A 1 123 ? 19.899 10.376 -11.398 1.00 87.12 123 ILE A CA 1
ATOM 1041 C C . ILE A 1 123 ? 19.957 9.103 -12.230 1.00 87.12 123 ILE A C 1
ATOM 1043 O O . ILE A 1 123 ? 19.204 8.173 -11.970 1.00 87.12 123 ILE A O 1
ATOM 1047 N N . SER A 1 124 ? 20.891 9.077 -13.175 1.00 84.56 124 SER A N 1
ATOM 1048 C CA . SER A 1 124 ? 21.176 7.936 -14.038 1.00 84.56 124 SER A CA 1
ATOM 1049 C C . SER A 1 124 ? 22.446 7.226 -13.556 1.00 84.56 124 SER A C 1
ATOM 1051 O O . SER A 1 124 ? 23.571 7.624 -13.883 1.00 84.56 124 SER A O 1
ATOM 1053 N N . TRP A 1 125 ? 22.289 6.214 -12.705 1.00 83.31 125 TRP A N 1
ATOM 1054 C CA . TRP A 1 125 ? 23.376 5.301 -12.340 1.00 83.31 125 TRP A CA 1
ATOM 1055 C C . TRP A 1 125 ? 23.464 4.122 -13.306 1.00 83.31 125 TRP A C 1
ATOM 1057 O O . TRP A 1 125 ? 24.562 3.602 -13.523 1.00 83.31 125 TRP A O 1
ATOM 1067 N N . ASN A 1 126 ? 22.336 3.704 -13.878 1.00 80.12 126 ASN A N 1
ATOM 1068 C CA . ASN A 1 126 ? 22.262 2.635 -14.855 1.00 80.12 126 ASN A CA 1
ATOM 1069 C C . ASN A 1 126 ? 21.144 2.892 -15.873 1.00 80.12 126 ASN A C 1
ATOM 1071 O O . ASN A 1 126 ? 19.969 2.695 -15.575 1.00 80.12 126 ASN A O 1
ATOM 1075 N N . ASP A 1 127 ? 21.540 3.214 -17.105 1.00 80.19 127 ASP A N 1
ATOM 1076 C CA . ASP A 1 127 ? 20.641 3.520 -18.229 1.00 80.19 127 ASP A CA 1
ATOM 1077 C C . ASP A 1 127 ? 19.953 2.280 -18.836 1.00 80.19 127 ASP A C 1
ATOM 1079 O O . ASP A 1 127 ? 19.424 2.327 -19.946 1.00 80.19 127 ASP A O 1
ATOM 1083 N N . ALA A 1 128 ? 20.026 1.125 -18.175 1.00 82.81 128 ALA A N 1
ATOM 1084 C CA . ALA A 1 128 ? 19.380 -0.078 -18.663 1.00 82.81 128 ALA A CA 1
ATOM 1085 C C . ALA A 1 128 ? 17.892 -0.100 -18.282 1.00 82.81 128 ALA A C 1
ATOM 1087 O O . ALA A 1 128 ? 17.515 0.084 -17.122 1.00 82.81 128 ALA A O 1
ATOM 1088 N N . GLU A 1 129 ? 17.060 -0.399 -19.276 1.00 82.50 129 GLU A N 1
ATOM 1089 C CA . GLU A 1 129 ? 15.603 -0.381 -19.168 1.00 82.50 129 GLU A CA 1
ATOM 1090 C C . GLU A 1 129 ? 15.021 -1.799 -19.073 1.00 82.50 129 GLU A C 1
ATOM 1092 O O . GLU A 1 129 ? 15.587 -2.783 -19.566 1.00 82.50 129 GLU A O 1
ATOM 1097 N N . MET A 1 130 ? 13.851 -1.900 -18.447 1.00 78.50 130 MET A N 1
ATOM 1098 C CA . MET A 1 130 ? 13.027 -3.102 -18.417 1.00 78.50 130 MET A CA 1
ATOM 1099 C C . MET A 1 130 ? 11.650 -2.815 -19.013 1.00 78.50 130 MET A C 1
ATOM 1101 O O . MET A 1 130 ? 10.970 -1.884 -18.582 1.00 78.50 130 MET A O 1
ATOM 1105 N N . SER A 1 131 ? 11.220 -3.657 -19.952 1.00 78.56 131 SER A N 1
ATOM 1106 C CA . SER A 1 131 ? 9.880 -3.639 -20.532 1.00 78.56 131 SER A CA 1
ATOM 1107 C C . SER A 1 131 ? 9.013 -4.743 -19.934 1.00 78.56 131 SER A C 1
ATOM 1109 O O . SER A 1 131 ? 9.401 -5.914 -19.891 1.00 78.56 131 SER A O 1
ATOM 1111 N N . ILE A 1 132 ? 7.824 -4.379 -19.454 1.00 76.25 132 ILE A N 1
ATOM 1112 C CA . ILE A 1 132 ? 6.860 -5.318 -18.872 1.00 76.25 132 ILE A CA 1
ATOM 1113 C C . ILE A 1 132 ? 5.507 -5.122 -19.538 1.00 76.25 132 ILE A C 1
ATOM 1115 O O . ILE A 1 132 ? 4.875 -4.080 -19.365 1.00 76.25 132 ILE A O 1
ATOM 1119 N N . GLY A 1 133 ? 5.037 -6.152 -20.238 1.00 73.19 133 GLY A N 1
ATOM 1120 C CA . GLY A 1 133 ? 3.728 -6.189 -20.884 1.00 73.19 133 GLY A CA 1
ATOM 1121 C C . GLY A 1 133 ? 2.760 -7.138 -20.177 1.00 73.19 133 GLY A C 1
ATOM 1122 O O . GLY A 1 133 ? 3.122 -8.268 -19.834 1.00 73.19 133 GLY A O 1
ATOM 1123 N N . ARG A 1 134 ? 1.500 -6.720 -19.991 1.00 69.31 134 ARG A N 1
ATOM 1124 C CA . ARG A 1 134 ? 0.416 -7.605 -19.520 1.00 69.31 134 ARG A CA 1
ATOM 1125 C C . ARG A 1 134 ? -0.899 -7.363 -20.257 1.00 69.31 134 ARG A C 1
ATOM 1127 O O . ARG A 1 134 ? -1.292 -6.223 -20.491 1.00 69.31 134 ARG A O 1
ATOM 1134 N N . ASN A 1 135 ? -1.630 -8.446 -20.535 1.00 69.00 135 ASN A N 1
ATOM 1135 C CA . ASN A 1 135 ? -3.009 -8.394 -21.029 1.00 69.00 135 ASN A CA 1
ATOM 1136 C C . ASN A 1 135 ? -4.009 -8.607 -19.875 1.00 69.00 135 ASN A C 1
ATOM 1138 O O . ASN A 1 135 ? -3.988 -9.647 -19.214 1.00 69.00 135 ASN A O 1
ATOM 1142 N N . MET A 1 136 ? -4.879 -7.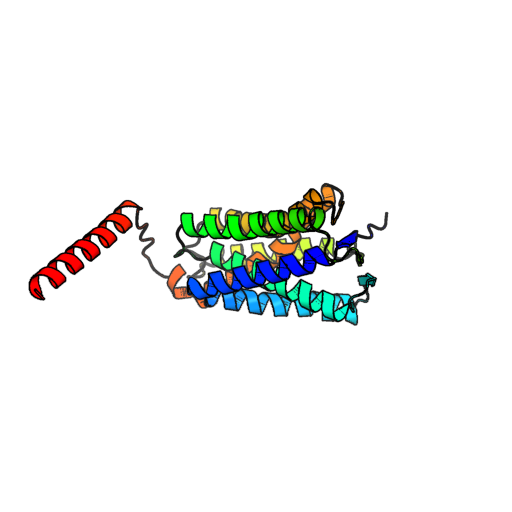622 -19.618 1.00 65.38 136 MET A N 1
ATOM 1143 C CA . MET A 1 136 ? -5.788 -7.612 -18.455 1.00 65.38 136 MET A CA 1
ATOM 1144 C C . MET A 1 136 ? -7.286 -7.632 -18.795 1.00 65.38 136 MET A C 1
ATOM 1146 O O . MET A 1 136 ? -8.117 -7.581 -17.888 1.00 65.38 136 MET A O 1
ATOM 1150 N N . ASN A 1 137 ? -7.673 -7.765 -20.067 1.00 65.50 137 ASN A N 1
ATOM 1151 C CA . ASN A 1 137 ? -9.078 -7.598 -20.472 1.00 65.50 137 ASN A CA 1
ATOM 1152 C C . ASN A 1 137 ? -10.053 -8.582 -19.794 1.00 65.50 137 ASN A C 1
ATOM 1154 O O . ASN A 1 137 ? -11.160 -8.202 -19.423 1.00 65.50 137 ASN A O 1
ATOM 1158 N N . ALA A 1 138 ? -9.638 -9.831 -19.563 1.00 65.12 138 ALA A N 1
ATOM 1159 C CA . ALA A 1 138 ? -10.482 -10.835 -18.905 1.00 65.12 138 ALA A CA 1
ATOM 1160 C C . ALA A 1 138 ? -10.563 -10.677 -17.370 1.00 65.12 138 ALA A C 1
ATOM 1162 O O . ALA A 1 138 ? -11.447 -11.255 -16.741 1.00 65.12 138 ALA A O 1
ATOM 1163 N N . ALA A 1 139 ? -9.657 -9.909 -16.752 1.00 71.56 139 ALA A N 1
ATOM 1164 C CA . ALA A 1 139 ? -9.551 -9.802 -15.295 1.00 71.56 139 ALA A CA 1
ATOM 1165 C C . ALA A 1 139 ? -10.503 -8.754 -14.689 1.00 71.56 139 AL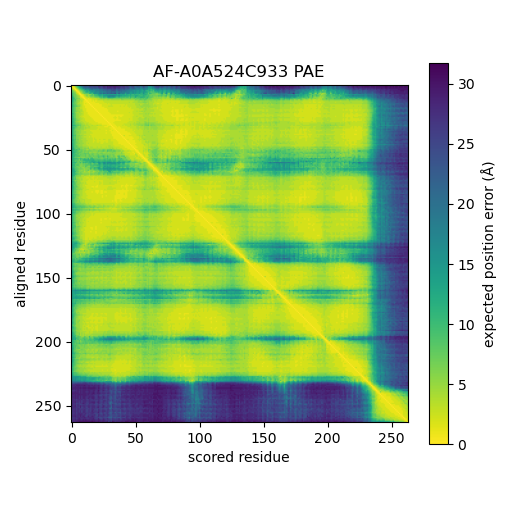A A C 1
ATOM 1167 O O . ALA A 1 139 ? -10.906 -8.892 -13.535 1.00 71.56 139 ALA A O 1
ATOM 1168 N N . ARG A 1 140 ? -10.922 -7.745 -15.468 1.00 80.44 140 ARG A N 1
ATOM 1169 C CA . ARG A 1 140 ? -11.701 -6.596 -14.963 1.00 80.44 140 ARG A CA 1
ATOM 1170 C C . ARG A 1 140 ? -13.038 -6.990 -14.331 1.00 80.44 140 ARG A C 1
ATOM 1172 O O . ARG A 1 140 ? -13.384 -6.499 -13.261 1.00 80.44 140 ARG A O 1
ATOM 1179 N N . LEU A 1 141 ? -13.788 -7.897 -14.964 1.00 84.00 141 LEU A N 1
ATOM 1180 C CA . LEU A 1 141 ? -15.077 -8.346 -14.424 1.00 84.00 141 LEU A CA 1
ATOM 1181 C C . LEU A 1 141 ? -14.902 -9.082 -13.088 1.00 84.00 141 LEU A C 1
ATOM 1183 O O . LEU A 1 141 ? -15.694 -8.888 -12.168 1.00 84.00 141 LEU A O 1
ATOM 1187 N N . VAL A 1 142 ? -13.850 -9.897 -12.972 1.00 84.94 142 VAL A N 1
ATOM 1188 C CA . VAL A 1 142 ? -13.544 -10.640 -11.743 1.00 84.94 142 VAL A CA 1
ATOM 1189 C C . VAL A 1 142 ? -13.216 -9.675 -10.603 1.00 84.94 142 VAL A C 1
ATOM 1191 O O . VAL A 1 142 ? -13.782 -9.823 -9.524 1.00 84.94 142 VAL A O 1
ATOM 1194 N N . GLN A 1 143 ? -12.404 -8.646 -10.857 1.00 86.56 143 GLN A N 1
ATOM 1195 C CA . GLN A 1 143 ? -12.058 -7.618 -9.865 1.00 86.56 143 GLN A CA 1
ATOM 1196 C C . GLN A 1 143 ? -13.302 -6.890 -9.336 1.00 86.56 143 GLN A C 1
ATOM 1198 O O . GLN A 1 143 ? -13.498 -6.777 -8.126 1.00 86.56 143 GLN A O 1
ATOM 1203 N N . ILE A 1 144 ? -14.202 -6.462 -10.233 1.00 89.62 144 ILE A N 1
ATOM 1204 C CA . ILE A 1 144 ? -15.465 -5.812 -9.843 1.00 89.62 144 ILE A CA 1
ATOM 1205 C C . ILE A 1 144 ? -16.282 -6.733 -8.929 1.00 89.62 144 ILE A C 1
ATOM 1207 O O . ILE A 1 144 ? -16.765 -6.299 -7.881 1.00 89.62 144 ILE A O 1
ATOM 1211 N N . LEU A 1 145 ? -16.418 -8.011 -9.296 1.00 90.81 145 LEU A N 1
ATOM 1212 C CA . LEU A 1 145 ? -17.152 -8.983 -8.488 1.00 90.81 145 LEU A CA 1
ATOM 1213 C C . LEU A 1 145 ? -16.499 -9.198 -7.118 1.00 90.81 145 LEU A C 1
ATOM 1215 O O . LEU A 1 145 ? -17.214 -9.245 -6.120 1.00 90.81 145 LEU A O 1
ATOM 1219 N N . MET A 1 146 ? -15.168 -9.278 -7.040 1.00 91.06 146 MET A N 1
ATOM 1220 C CA . MET A 1 146 ? -14.453 -9.447 -5.769 1.00 91.06 146 MET A CA 1
ATOM 1221 C C . MET A 1 146 ? -14.648 -8.249 -4.837 1.00 91.06 146 MET A C 1
ATOM 1223 O O . MET A 1 146 ? -14.941 -8.449 -3.657 1.00 91.06 146 MET A O 1
ATOM 1227 N N . VAL A 1 147 ? -14.585 -7.020 -5.360 1.00 92.69 147 VAL A N 1
ATOM 1228 C CA . VAL A 1 147 ? -14.884 -5.804 -4.586 1.00 92.69 147 VAL A CA 1
ATOM 1229 C C . VAL A 1 147 ? -16.322 -5.845 -4.070 1.00 92.69 147 VAL A C 1
ATOM 1231 O O . VAL A 1 147 ? -16.554 -5.729 -2.864 1.00 92.69 147 VAL A O 1
ATOM 1234 N N . VAL A 1 148 ? -17.301 -6.065 -4.953 1.00 94.00 148 VAL A N 1
ATOM 1235 C CA . VAL A 1 148 ? -18.722 -6.086 -4.573 1.00 94.00 148 VAL A CA 1
ATOM 1236 C C . VAL A 1 148 ? -18.988 -7.156 -3.512 1.00 94.00 148 VAL A C 1
ATOM 1238 O O . VAL A 1 148 ? -19.593 -6.858 -2.479 1.00 94.00 148 VAL A O 1
ATOM 1241 N N . ILE A 1 149 ? -18.501 -8.382 -3.716 1.00 94.75 149 ILE A N 1
ATOM 1242 C CA . ILE A 1 149 ? -18.668 -9.493 -2.770 1.00 94.75 149 ILE A CA 1
ATOM 1243 C C . ILE A 1 149 ? -17.980 -9.178 -1.437 1.00 94.75 149 ILE A C 1
ATOM 1245 O O . ILE A 1 149 ? -18.601 -9.335 -0.384 1.00 94.75 149 ILE A O 1
ATOM 1249 N N . GLY A 1 150 ? -16.740 -8.684 -1.455 1.00 93.56 150 GLY A N 1
ATOM 1250 C CA . GLY A 1 150 ? -15.977 -8.372 -0.247 1.00 93.56 150 GLY A CA 1
ATOM 1251 C C . GLY A 1 150 ? -16.682 -7.345 0.642 1.00 93.56 150 GLY A C 1
ATOM 1252 O O . GLY A 1 150 ? -16.889 -7.586 1.835 1.00 93.56 150 GLY A O 1
ATOM 1253 N N . TYR A 1 151 ? -17.124 -6.223 0.067 1.00 93.88 151 TYR A N 1
ATOM 1254 C CA . TYR A 1 151 ? -17.872 -5.210 0.819 1.00 93.88 151 TYR A CA 1
ATOM 1255 C C . TYR A 1 151 ? -19.267 -5.696 1.236 1.00 93.88 151 TYR A C 1
ATOM 1257 O O . TYR A 1 151 ? -19.701 -5.397 2.351 1.00 93.88 151 TYR A O 1
ATOM 1265 N N . THR A 1 152 ? -19.944 -6.501 0.410 1.00 93.38 152 THR A N 1
ATOM 1266 C CA . THR A 1 152 ? -21.238 -7.108 0.772 1.00 93.38 152 THR A CA 1
ATOM 1267 C C . THR A 1 152 ? -21.105 -8.008 1.997 1.00 93.38 152 THR A C 1
ATOM 1269 O O . THR A 1 152 ? -21.922 -7.915 2.913 1.00 93.38 152 THR A O 1
ATOM 1272 N N . ILE A 1 153 ? -20.049 -8.825 2.072 1.00 92.75 153 ILE A N 1
ATOM 1273 C CA . ILE A 1 153 ? -19.765 -9.669 3.240 1.00 92.75 153 ILE A CA 1
ATOM 1274 C C . ILE A 1 153 ? -19.560 -8.810 4.493 1.00 92.75 153 ILE A C 1
ATOM 1276 O O . ILE A 1 153 ? -20.141 -9.106 5.537 1.00 92.75 153 ILE A O 1
ATOM 1280 N N . LEU A 1 154 ? -18.788 -7.722 4.415 1.00 90.88 154 LEU A N 1
ATOM 1281 C CA . LEU A 1 154 ? -18.583 -6.831 5.562 1.00 90.88 154 LEU A CA 1
ATOM 1282 C C . LEU A 1 154 ? -19.882 -6.178 6.054 1.00 90.88 154 LEU A C 1
ATOM 1284 O O . LEU A 1 154 ? -20.119 -6.090 7.264 1.00 90.88 154 LEU A O 1
ATOM 1288 N N . ILE A 1 155 ? -20.736 -5.744 5.126 1.00 91.50 155 ILE A N 1
ATOM 1289 C CA . ILE A 1 155 ? -22.045 -5.166 5.443 1.00 91.50 155 ILE A CA 1
ATOM 1290 C C . ILE A 1 155 ? -22.954 -6.232 6.064 1.00 91.50 155 ILE A C 1
ATOM 1292 O O . ILE A 1 155 ? -23.573 -5.977 7.099 1.00 91.50 155 ILE A O 1
ATOM 1296 N N . ALA A 1 156 ? -22.984 -7.441 5.500 1.00 91.12 156 ALA A N 1
ATOM 1297 C CA . ALA A 1 156 ? -23.753 -8.562 6.029 1.00 91.12 156 ALA A CA 1
ATOM 1298 C C . ALA A 1 156 ? -23.299 -8.951 7.444 1.00 91.12 156 ALA A C 1
ATOM 1300 O O . ALA A 1 156 ? -24.138 -9.141 8.321 1.00 91.12 156 ALA A O 1
ATOM 1301 N N . LEU A 1 157 ? -21.988 -8.983 7.717 1.00 89.38 157 LEU A N 1
ATOM 1302 C CA . LEU A 1 157 ? -21.450 -9.232 9.060 1.00 89.38 157 LEU A CA 1
ATOM 1303 C C . LEU A 1 157 ? -21.895 -8.165 10.066 1.00 89.38 157 LEU A C 1
ATOM 1305 O O . LEU A 1 157 ? -22.172 -8.480 11.227 1.00 89.38 157 LEU A O 1
ATOM 1309 N N . LYS A 1 158 ? -21.992 -6.904 9.638 1.00 87.81 158 LYS A N 1
ATOM 1310 C CA . LYS A 1 158 ? -22.504 -5.824 10.484 1.00 87.81 158 LYS A CA 1
ATOM 1311 C C . LYS A 1 158 ? -24.006 -5.955 10.747 1.00 87.81 158 LYS A C 1
ATOM 1313 O O . LYS A 1 158 ? -24.420 -5.838 11.901 1.00 87.81 158 LYS A O 1
ATOM 1318 N N . LEU A 1 159 ? -24.808 -6.199 9.708 1.00 88.75 159 LEU A N 1
ATOM 1319 C CA . LEU A 1 159 ? -26.264 -6.365 9.813 1.00 88.75 159 LEU A CA 1
ATOM 1320 C C . LEU A 1 159 ? -26.642 -7.617 10.614 1.00 88.75 159 LEU A C 1
ATOM 1322 O O . LEU A 1 159 ? -27.542 -7.562 11.447 1.00 88.75 159 LEU A O 1
ATOM 1326 N N . GLY A 1 160 ? -25.880 -8.703 10.460 1.00 86.38 160 GLY A N 1
ATOM 1327 C CA . GLY A 1 160 ? -25.985 -9.947 11.229 1.00 86.38 160 GLY A CA 1
ATOM 1328 C C . GLY A 1 160 ? -25.569 -9.824 12.700 1.00 86.38 160 GLY A C 1
ATOM 1329 O O . GLY A 1 160 ? -25.344 -10.830 13.367 1.00 86.38 160 GLY A O 1
ATOM 1330 N N . ASN A 1 161 ? -25.449 -8.596 13.218 1.00 75.44 161 ASN A N 1
ATOM 1331 C CA . ASN A 1 161 ? -25.219 -8.280 14.625 1.00 75.44 161 ASN A CA 1
ATOM 1332 C C . ASN A 1 161 ? -23.920 -8.884 15.194 1.00 75.44 161 ASN A C 1
ATOM 1334 O O . ASN A 1 161 ? -23.815 -9.141 16.397 1.00 75.44 161 ASN A O 1
ATOM 1338 N N . ASN A 1 162 ? -22.903 -9.091 14.348 1.00 81.94 162 ASN A N 1
ATOM 1339 C CA . ASN A 1 162 ? -21.607 -9.587 14.790 1.00 81.94 162 ASN A CA 1
ATOM 1340 C C . ASN A 1 162 ? -20.985 -8.610 15.802 1.00 81.94 162 ASN A C 1
ATOM 1342 O O . ASN A 1 162 ? -20.790 -7.426 15.513 1.00 81.94 162 ASN A O 1
ATOM 1346 N N . ARG A 1 163 ? -20.626 -9.122 16.987 1.00 77.75 163 ARG A N 1
ATOM 1347 C CA . ARG A 1 163 ? -20.113 -8.334 18.123 1.00 77.75 163 ARG A CA 1
ATOM 1348 C C . ARG A 1 163 ? -18.915 -7.433 17.800 1.00 77.75 163 ARG A C 1
ATOM 1350 O O . ARG A 1 163 ? -18.729 -6.430 18.483 1.00 77.75 163 ARG A O 1
ATOM 1357 N N . TYR A 1 164 ? -18.118 -7.780 16.789 1.00 79.75 164 TYR A N 1
ATOM 1358 C CA . TYR A 1 164 ? -16.933 -7.021 16.384 1.00 79.75 164 TYR A CA 1
ATOM 1359 C C . TYR A 1 164 ? -17.265 -5.909 15.381 1.00 79.75 164 TYR A C 1
ATOM 1361 O O . TYR A 1 164 ? -16.789 -4.786 15.521 1.00 79.75 164 TYR A O 1
ATOM 1369 N N . PHE A 1 165 ? -18.128 -6.198 14.403 1.00 81.19 165 PHE A N 1
ATOM 1370 C CA . PHE A 1 165 ? -18.481 -5.259 13.330 1.00 81.19 165 PHE A CA 1
ATOM 1371 C C . PHE A 1 165 ? -19.595 -4.286 13.721 1.00 81.19 165 PHE A C 1
ATOM 1373 O O . PHE A 1 165 ? -19.684 -3.196 13.159 1.00 81.19 165 PHE A O 1
ATOM 1380 N N . LYS A 1 166 ? -20.407 -4.624 14.730 1.00 78.81 166 LYS A N 1
ATOM 1381 C CA . LYS A 1 166 ? -21.499 -3.770 15.219 1.00 78.81 166 LYS A CA 1
ATOM 1382 C C . LYS A 1 166 ? -21.031 -2.374 15.643 1.00 78.81 166 LYS A C 1
ATOM 1384 O O . LYS A 1 166 ? -21.770 -1.407 15.487 1.00 78.81 166 LYS A O 1
ATOM 1389 N N . LYS A 1 167 ? -19.812 -2.265 16.178 1.00 77.31 167 LYS A N 1
ATOM 1390 C CA . LYS A 1 167 ? -19.256 -0.995 16.669 1.00 77.31 167 LYS A CA 1
ATOM 1391 C C . LYS A 1 167 ? -18.608 -0.134 15.588 1.00 77.31 167 LYS A C 1
ATOM 1393 O O . LYS A 1 167 ? -18.294 1.023 15.848 1.00 77.31 167 LYS A O 1
ATOM 1398 N N . VAL A 1 168 ? -18.383 -0.682 14.398 1.00 81.31 168 VAL A N 1
ATOM 1399 C CA . VAL A 1 168 ? -17.762 0.056 13.297 1.00 81.31 168 VAL A CA 1
ATOM 1400 C C . VAL A 1 168 ? -18.792 1.049 12.746 1.00 81.31 168 VAL A C 1
ATOM 1402 O O . VAL A 1 168 ? -19.881 0.616 12.356 1.00 81.31 168 VAL A O 1
ATOM 1405 N N . PRO A 1 169 ? -18.520 2.368 12.701 1.00 84.19 169 PRO A N 1
ATOM 1406 C CA . PRO A 1 169 ? -19.480 3.337 12.177 1.00 84.19 169 PRO A CA 1
ATOM 1407 C C . PRO A 1 169 ? -19.710 3.117 10.677 1.00 84.19 169 PRO A C 1
ATOM 1409 O O . PRO A 1 169 ? -18.827 2.647 9.969 1.00 84.19 169 PRO A O 1
ATOM 1412 N N . TRP A 1 170 ? -20.908 3.433 10.173 1.00 81.06 170 TRP A N 1
ATOM 1413 C CA . TRP A 1 170 ? -21.250 3.201 8.758 1.00 81.06 170 TRP A CA 1
ATOM 1414 C C . TRP A 1 170 ? -20.327 3.948 7.790 1.00 81.06 170 TRP A C 1
ATOM 1416 O O . TRP A 1 170 ? -19.871 3.356 6.818 1.00 81.06 170 TRP A O 1
ATOM 1426 N N . GLY A 1 171 ? -19.955 5.190 8.114 1.00 83.62 171 GLY A N 1
ATOM 1427 C CA . GLY A 1 171 ? -18.996 5.960 7.317 1.00 83.62 171 GLY A CA 1
ATOM 1428 C C . GLY A 1 171 ? -17.599 5.335 7.241 1.00 83.62 171 GLY A C 1
ATOM 1429 O O . GLY A 1 171 ? -16.843 5.650 6.332 1.00 83.62 171 GLY A O 1
ATOM 1430 N N . TYR A 1 172 ? -17.251 4.403 8.136 1.00 86.81 172 TYR A N 1
ATOM 1431 C CA . TYR A 1 172 ? -15.942 3.755 8.102 1.00 86.81 172 TYR A CA 1
ATOM 1432 C C . TYR A 1 172 ? -15.761 2.847 6.883 1.00 86.81 172 TYR A C 1
ATOM 1434 O O . TYR A 1 172 ? -14.644 2.707 6.409 1.00 86.81 172 TYR A O 1
ATOM 1442 N N . PHE A 1 173 ? -16.832 2.270 6.326 1.00 88.62 173 PHE A N 1
ATOM 1443 C CA . PHE A 1 173 ? -16.715 1.487 5.089 1.00 88.62 173 PHE A CA 1
ATOM 1444 C C . PHE A 1 173 ? -16.317 2.358 3.893 1.00 88.62 173 PHE A C 1
ATOM 1446 O O . PHE A 1 173 ? -15.536 1.911 3.058 1.00 88.62 173 PHE A O 1
ATOM 1453 N N . LEU A 1 174 ? -16.774 3.616 3.857 1.00 89.94 174 LEU A N 1
ATOM 1454 C CA . LEU A 1 174 ? -16.310 4.595 2.870 1.00 89.94 174 LEU A CA 1
ATOM 1455 C C . LEU A 1 174 ? -14.840 4.951 3.100 1.00 89.94 174 LEU A C 1
ATOM 1457 O O . LEU A 1 174 ? -14.092 5.067 2.139 1.00 89.94 174 LEU A O 1
ATOM 1461 N N . VAL A 1 175 ? -14.406 5.057 4.360 1.00 90.19 175 VAL A N 1
ATOM 1462 C CA . VAL A 1 175 ? -12.984 5.254 4.690 1.00 90.19 175 VAL A CA 1
ATOM 1463 C C . VAL A 1 175 ? -12.144 4.061 4.231 1.00 90.19 175 VAL A C 1
ATOM 1465 O O . VAL A 1 175 ? -11.092 4.270 3.645 1.00 90.19 175 VAL A O 1
ATOM 1468 N N . LEU A 1 176 ? -12.603 2.821 4.433 1.00 93.06 176 LEU A N 1
ATOM 1469 C CA . LEU A 1 176 ? -11.916 1.623 3.933 1.00 93.06 176 LEU A CA 1
ATOM 1470 C C . LEU A 1 176 ? -11.768 1.660 2.410 1.00 93.06 176 LEU A C 1
ATOM 1472 O O . LEU A 1 176 ? -10.680 1.426 1.897 1.00 93.06 176 LEU A O 1
ATOM 1476 N N . PHE A 1 177 ? -12.845 1.996 1.703 1.00 94.00 177 PHE A N 1
ATOM 1477 C CA . PHE A 1 177 ? -12.820 2.154 0.250 1.00 94.00 177 PHE A CA 1
ATOM 1478 C C . PHE A 1 177 ? -11.866 3.267 -0.200 1.00 94.00 177 PHE A C 1
ATOM 1480 O O . PHE A 1 177 ? -11.075 3.074 -1.119 1.00 94.00 177 PHE A O 1
ATOM 1487 N N . ALA A 1 178 ? -11.863 4.406 0.496 1.00 94.75 178 ALA A N 1
ATOM 1488 C CA . ALA A 1 178 ? -10.943 5.504 0.221 1.00 94.75 178 ALA A CA 1
ATOM 1489 C C . ALA A 1 178 ? -9.477 5.127 0.493 1.00 94.75 178 ALA A C 1
ATOM 1491 O O . ALA A 1 178 ? -8.602 5.548 -0.255 1.00 94.75 178 ALA A O 1
ATOM 1492 N N . ILE A 1 179 ? -9.201 4.315 1.521 1.00 94.81 179 ILE A N 1
ATOM 1493 C CA . ILE A 1 179 ? -7.858 3.782 1.792 1.00 94.81 179 ILE A CA 1
ATOM 1494 C C . ILE A 1 179 ? -7.393 2.920 0.619 1.00 94.81 179 ILE A C 1
ATOM 1496 O O . ILE A 1 179 ? -6.262 3.082 0.171 1.00 94.81 179 ILE A O 1
ATOM 1500 N N . GLY A 1 180 ? -8.250 2.036 0.100 1.00 94.56 180 GLY A N 1
ATOM 1501 C CA . GLY A 1 180 ? -7.882 1.207 -1.044 1.00 94.56 180 GLY A CA 1
ATOM 1502 C C . GLY A 1 180 ? -7.623 2.017 -2.308 1.00 94.56 180 GLY A C 1
ATOM 1503 O O . GLY A 1 180 ? -6.603 1.794 -2.959 1.00 94.56 180 GLY A O 1
ATOM 1504 N N . ILE A 1 181 ? -8.473 3.018 -2.575 1.00 94.94 181 ILE A N 1
ATOM 1505 C CA . ILE A 1 181 ? -8.247 3.981 -3.661 1.00 94.94 181 ILE A CA 1
ATOM 1506 C C . ILE A 1 181 ? -6.897 4.653 -3.490 1.00 94.94 181 ILE A C 1
ATOM 1508 O O . ILE A 1 181 ? -6.097 4.658 -4.414 1.00 94.94 181 ILE A O 1
ATOM 1512 N N . PHE A 1 182 ? -6.642 5.209 -2.308 1.00 96.19 182 PHE A N 1
ATOM 1513 C CA . PHE A 1 182 ? -5.441 5.981 -2.043 1.00 96.19 182 PHE A CA 1
ATOM 1514 C C . PHE A 1 182 ? -4.171 5.158 -2.256 1.00 96.19 182 PHE A C 1
ATOM 1516 O O . PHE A 1 182 ? -3.263 5.627 -2.925 1.00 96.19 182 PHE A O 1
ATOM 1523 N N . ILE A 1 183 ? -4.118 3.928 -1.742 1.00 95.31 183 ILE A N 1
ATOM 1524 C CA . ILE A 1 183 ? -2.932 3.072 -1.861 1.00 95.31 183 ILE A CA 1
ATOM 1525 C C . ILE A 1 183 ? -2.598 2.800 -3.328 1.00 95.31 183 ILE A C 1
ATOM 1527 O O . ILE A 1 183 ? -1.454 2.989 -3.742 1.00 95.31 183 ILE A O 1
ATOM 1531 N N . HIS A 1 184 ? -3.586 2.364 -4.112 1.00 93.44 184 HIS A N 1
ATOM 1532 C CA . HIS A 1 184 ? -3.339 2.018 -5.507 1.00 93.44 184 HIS A CA 1
ATOM 1533 C C . HIS A 1 184 ? -3.111 3.263 -6.368 1.00 93.44 184 HIS A C 1
ATOM 1535 O O . HIS A 1 184 ? -2.191 3.290 -7.181 1.00 93.44 184 HIS A O 1
ATOM 1541 N N . PHE A 1 185 ? -3.886 4.322 -6.124 1.00 94.00 185 PHE A N 1
ATOM 1542 C CA . PHE A 1 185 ? -3.694 5.620 -6.758 1.00 94.00 185 PHE A CA 1
ATOM 1543 C C . PHE A 1 185 ? -2.292 6.160 -6.507 1.00 94.00 185 PHE A C 1
ATOM 1545 O O . PHE A 1 185 ? -1.655 6.610 -7.444 1.00 94.00 185 PHE A O 1
ATOM 1552 N N . SER A 1 186 ? -1.782 6.101 -5.276 1.00 94.31 186 SER A N 1
ATOM 1553 C CA . SER A 1 186 ? -0.440 6.588 -4.958 1.00 94.31 186 SER A CA 1
ATOM 1554 C C . SER A 1 186 ? 0.641 5.908 -5.794 1.00 94.31 186 SER A C 1
ATOM 1556 O O . SER A 1 186 ? 1.551 6.587 -6.251 1.00 94.31 186 SER A O 1
ATOM 1558 N N . MET A 1 187 ? 0.531 4.599 -6.021 1.00 91.25 187 MET A N 1
ATOM 1559 C CA . MET A 1 187 ? 1.468 3.859 -6.867 1.00 91.25 187 MET A CA 1
ATOM 1560 C C . MET A 1 187 ? 1.306 4.236 -8.345 1.00 91.25 187 MET A C 1
ATOM 1562 O O . MET A 1 187 ? 2.267 4.654 -8.991 1.00 91.25 187 MET A O 1
ATOM 1566 N N . GLU A 1 188 ? 0.084 4.145 -8.867 1.00 90.06 188 GLU A N 1
ATOM 1567 C CA . GLU A 1 188 ? -0.195 4.331 -10.294 1.00 90.06 188 GLU A CA 1
ATOM 1568 C C . GLU A 1 188 ? 0.031 5.791 -10.727 1.00 90.06 188 GLU A C 1
ATOM 1570 O O . GLU A 1 188 ? 0.592 6.058 -11.789 1.00 90.06 188 GLU A O 1
ATOM 1575 N N . PHE A 1 189 ? -0.334 6.749 -9.868 1.00 92.00 189 PHE A N 1
ATOM 1576 C CA . PHE A 1 189 ? -0.096 8.174 -10.078 1.00 92.00 189 PHE A CA 1
ATOM 1577 C C . PHE A 1 189 ? 1.389 8.511 -10.064 1.00 92.00 189 PHE A C 1
ATOM 1579 O O . PHE A 1 189 ? 1.807 9.314 -10.888 1.00 92.00 189 PHE A O 1
ATOM 1586 N N . THR A 1 190 ? 2.189 7.917 -9.170 1.00 92.12 190 THR A N 1
ATOM 1587 C CA . THR A 1 190 ? 3.641 8.121 -9.190 1.00 92.12 190 THR A CA 1
ATOM 1588 C C . THR A 1 190 ? 4.210 7.708 -10.539 1.00 92.12 190 THR A C 1
ATOM 1590 O O . THR A 1 190 ? 4.861 8.527 -11.175 1.00 92.12 190 THR A O 1
ATOM 1593 N N . LEU A 1 191 ? 3.912 6.491 -11.005 1.00 89.00 191 LEU A N 1
ATOM 1594 C CA . LEU A 1 191 ? 4.442 5.982 -12.276 1.00 89.00 191 LEU A CA 1
ATOM 1595 C C . LEU A 1 191 ? 3.984 6.812 -13.482 1.00 89.00 191 LEU A C 1
ATOM 1597 O O . LEU A 1 191 ? 4.744 6.996 -14.434 1.00 89.00 191 LEU A O 1
ATOM 1601 N N . TRP A 1 192 ? 2.746 7.308 -13.444 1.00 89.31 192 TRP A N 1
ATOM 1602 C CA . TRP A 1 192 ? 2.207 8.195 -14.470 1.00 89.31 192 TRP A CA 1
ATOM 1603 C C . TRP A 1 192 ? 2.872 9.578 -14.441 1.00 89.31 192 TRP A C 1
ATOM 1605 O O . TRP A 1 192 ? 3.324 10.068 -15.473 1.00 89.31 192 TRP A O 1
ATOM 1615 N N . ALA A 1 193 ? 2.985 10.193 -13.261 1.00 89.25 193 ALA A N 1
ATOM 1616 C CA . ALA A 1 193 ? 3.579 11.517 -13.080 1.00 89.25 193 ALA A CA 1
ATOM 1617 C C . ALA A 1 193 ? 5.067 11.545 -13.449 1.00 89.25 193 ALA A C 1
ATOM 1619 O O . ALA A 1 193 ? 5.586 12.589 -13.842 1.00 89.25 193 ALA A O 1
ATOM 1620 N N . THR A 1 194 ? 5.743 10.403 -13.332 1.00 88.50 194 THR A N 1
ATOM 1621 C CA . THR A 1 194 ? 7.163 10.240 -13.648 1.00 88.50 194 THR A CA 1
ATOM 1622 C C . THR A 1 194 ? 7.402 9.655 -15.035 1.00 88.50 194 THR A C 1
ATOM 1624 O O . THR A 1 194 ? 8.532 9.332 -15.375 1.00 88.50 194 THR A O 1
ATOM 1627 N N . ASN A 1 195 ? 6.342 9.491 -15.831 1.00 85.06 195 ASN A N 1
ATOM 1628 C CA . ASN A 1 195 ? 6.378 8.960 -17.192 1.00 85.06 195 ASN A CA 1
ATOM 1629 C C . ASN A 1 195 ? 7.012 7.557 -17.341 1.00 85.06 195 ASN A C 1
ATOM 1631 O O . ASN A 1 195 ? 7.284 7.124 -18.455 1.00 85.06 195 ASN A O 1
ATOM 1635 N N . ILE A 1 196 ? 7.180 6.821 -16.235 1.00 82.19 196 ILE A N 1
ATOM 1636 C CA . ILE A 1 196 ? 7.617 5.410 -16.208 1.00 82.19 196 ILE A CA 1
ATOM 1637 C C . ILE A 1 196 ? 6.503 4.514 -16.771 1.00 82.19 196 ILE A C 1
ATOM 1639 O O . ILE A 1 196 ? 6.723 3.459 -17.368 1.00 82.19 196 ILE A O 1
ATOM 1643 N N . ARG A 1 197 ? 5.250 4.937 -16.578 1.00 77.38 197 ARG A N 1
ATOM 1644 C CA . ARG A 1 197 ? 4.085 4.266 -17.142 1.00 77.38 197 ARG A CA 1
ATOM 1645 C C . ARG A 1 197 ? 3.092 5.288 -17.693 1.00 77.38 197 ARG A C 1
ATOM 1647 O O . ARG A 1 197 ? 2.180 5.701 -16.972 1.00 77.38 197 ARG A O 1
ATOM 1654 N N . PRO A 1 198 ? 3.214 5.674 -18.972 1.00 68.06 198 PRO A N 1
ATOM 1655 C CA . PRO A 1 198 ? 2.245 6.541 -19.625 1.00 68.06 198 PRO A CA 1
ATOM 1656 C C . PRO A 1 198 ? 0.951 5.763 -19.916 1.00 68.06 198 PRO A C 1
ATOM 1658 O O . PRO A 1 198 ? 0.699 5.313 -21.029 1.00 68.06 198 PRO A O 1
ATOM 1661 N N . THR A 1 199 ? 0.116 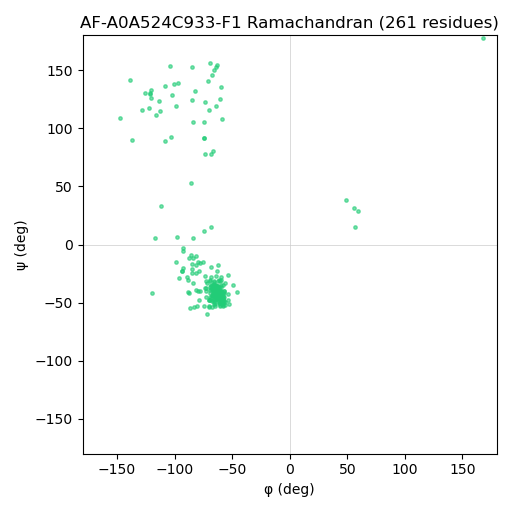5.564 -18.896 1.00 71.31 199 THR A N 1
ATOM 1662 C CA . THR A 1 199 ? -1.237 5.019 -19.066 1.00 71.31 199 THR A CA 1
ATOM 1663 C C . THR A 1 199 ? -2.246 6.104 -19.411 1.00 71.31 199 THR A C 1
ATOM 1665 O O . THR A 1 199 ? -2.129 7.251 -18.975 1.00 71.31 199 THR A O 1
ATOM 1668 N N . HIS A 1 200 ? -3.308 5.713 -20.112 1.00 79.38 200 HIS A N 1
ATOM 1669 C CA . HIS A 1 200 ? -4.496 6.543 -20.257 1.00 79.38 200 HIS A CA 1
ATOM 1670 C C . HIS A 1 200 ? -5.198 6.776 -18.903 1.00 79.38 200 HIS A C 1
ATOM 1672 O O . HIS A 1 200 ? -5.101 5.980 -17.964 1.00 79.38 200 HIS A O 1
ATOM 1678 N N . TRP A 1 201 ? -5.904 7.906 -18.800 1.00 77.75 2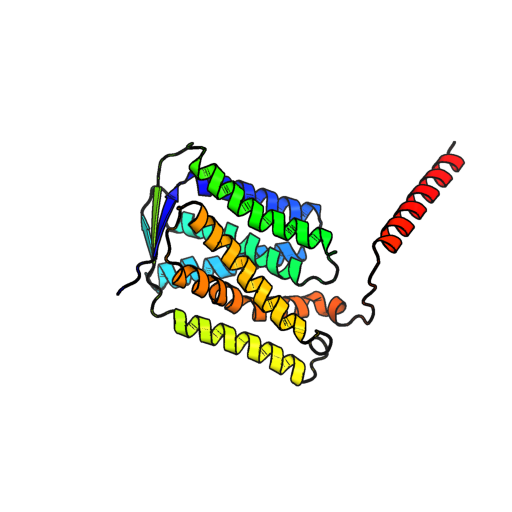01 TRP A N 1
ATOM 1679 C CA . TRP A 1 201 ? -6.574 8.355 -17.573 1.00 77.75 201 TRP A CA 1
ATOM 1680 C C . TRP A 1 201 ? -7.664 7.397 -17.079 1.00 77.75 201 TRP A C 1
ATOM 1682 O O . TRP A 1 201 ? -7.898 7.285 -15.878 1.00 77.75 201 TRP A O 1
ATOM 1692 N N . ASP A 1 202 ? -8.335 6.704 -17.990 1.00 80.06 202 ASP A N 1
ATOM 1693 C CA . ASP A 1 202 ? -9.357 5.704 -17.693 1.00 80.06 202 ASP A CA 1
ATOM 1694 C C . ASP A 1 202 ? -8.767 4.472 -16.998 1.00 80.06 202 ASP A C 1
ATOM 1696 O O . ASP A 1 202 ? -9.325 4.019 -15.997 1.00 80.06 202 ASP A O 1
ATOM 1700 N N . VAL A 1 203 ? -7.610 3.987 -17.458 1.00 80.38 203 VAL A N 1
ATOM 1701 C CA . VAL A 1 203 ? -6.877 2.882 -16.820 1.00 80.38 203 VAL A CA 1
ATOM 1702 C C . VAL A 1 203 ? -6.412 3.282 -15.420 1.00 80.38 203 VAL A C 1
ATOM 1704 O O . VAL A 1 203 ? -6.639 2.534 -14.471 1.00 80.38 203 VAL A O 1
ATOM 1707 N N . LEU A 1 204 ? -5.850 4.488 -15.264 1.00 83.38 204 LEU A N 1
ATOM 1708 C CA . LEU A 1 204 ? -5.428 5.027 -13.965 1.00 83.38 204 LEU A CA 1
ATOM 1709 C C . LEU A 1 204 ? -6.589 5.049 -12.960 1.00 83.38 204 LEU A C 1
ATOM 1711 O O . LEU A 1 204 ? -6.455 4.563 -11.834 1.00 83.38 204 LEU A O 1
ATOM 1715 N N . ILE A 1 205 ? -7.740 5.595 -13.361 1.00 85.25 205 ILE A N 1
ATOM 1716 C CA . ILE A 1 205 ? -8.922 5.702 -12.497 1.00 85.25 205 ILE A CA 1
ATOM 1717 C C . ILE A 1 205 ? -9.478 4.314 -12.171 1.00 85.25 205 ILE A C 1
ATOM 1719 O O . ILE A 1 205 ? -9.746 4.023 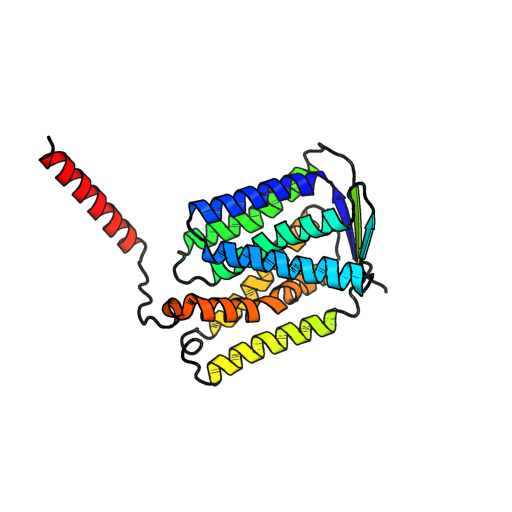-11.005 1.00 85.25 205 ILE A O 1
ATOM 1723 N N . PHE A 1 206 ? -9.642 3.451 -13.174 1.00 84.81 206 PHE A N 1
ATOM 1724 C CA . PHE A 1 206 ? -10.212 2.120 -12.984 1.00 84.81 206 PHE A CA 1
ATOM 1725 C C . PHE A 1 206 ? -9.353 1.268 -12.046 1.00 84.81 206 PHE A C 1
ATOM 1727 O O . PHE A 1 206 ? -9.869 0.706 -11.077 1.00 84.81 206 PHE A O 1
ATOM 1734 N N . ASN A 1 207 ? -8.042 1.230 -12.293 1.00 86.25 207 ASN A N 1
ATOM 1735 C CA . ASN A 1 207 ? -7.104 0.471 -11.476 1.00 86.25 207 ASN A CA 1
ATOM 1736 C C . ASN A 1 207 ? -7.086 0.994 -10.038 1.00 86.25 207 ASN A C 1
ATOM 1738 O O . ASN A 1 207 ? -7.232 0.218 -9.093 1.00 86.25 207 ASN A O 1
ATOM 1742 N N . SER A 1 208 ? -7.036 2.321 -9.871 1.00 88.00 208 SER A N 1
ATOM 1743 C CA . SER A 1 208 ? -7.097 2.965 -8.554 1.00 88.00 208 SER A CA 1
ATOM 1744 C C . SER A 1 208 ? -8.357 2.581 -7.779 1.00 88.00 208 SER A C 1
ATOM 1746 O O . SER A 1 208 ? -8.298 2.344 -6.577 1.00 88.00 208 SER A O 1
ATOM 1748 N N . LEU A 1 209 ? -9.506 2.486 -8.450 1.00 88.81 209 LEU A N 1
ATOM 1749 C CA . LEU A 1 209 ? -10.774 2.164 -7.801 1.00 88.81 209 LEU A CA 1
ATOM 1750 C C . LEU A 1 209 ? -10.891 0.703 -7.364 1.00 88.81 209 LEU A C 1
ATOM 1752 O O . LEU A 1 209 ? -11.590 0.440 -6.384 1.00 88.81 209 LEU A O 1
ATOM 1756 N N . LEU A 1 210 ? -10.271 -0.242 -8.072 1.00 88.06 210 LEU A N 1
ATOM 1757 C CA . LEU A 1 210 ? -10.600 -1.662 -7.926 1.00 88.06 210 LEU A CA 1
ATOM 1758 C C . LEU A 1 210 ? -9.433 -2.532 -7.461 1.00 88.06 210 LEU A C 1
ATOM 1760 O O . LEU A 1 210 ? -9.648 -3.370 -6.585 1.00 88.06 210 LEU A O 1
ATOM 1764 N N . GLU A 1 211 ? -8.218 -2.325 -7.976 1.00 86.75 211 GLU A N 1
ATOM 1765 C CA . GLU A 1 211 ? -7.129 -3.305 -7.835 1.00 86.75 211 GLU A CA 1
ATOM 1766 C C . GLU A 1 211 ? -6.732 -3.576 -6.386 1.00 86.75 211 GLU A C 1
ATOM 1768 O O . GLU A 1 211 ? -6.498 -4.721 -6.025 1.00 86.75 211 GLU A O 1
ATOM 1773 N N . PHE A 1 212 ? -6.685 -2.557 -5.523 1.00 90.88 212 PHE A N 1
ATOM 1774 C CA . PHE A 1 212 ? -6.414 -2.802 -4.102 1.00 90.88 212 PHE A CA 1
ATOM 1775 C C . PHE A 1 212 ? -7.688 -2.948 -3.262 1.00 90.88 212 PHE A C 1
ATOM 1777 O O . PHE A 1 212 ? -7.683 -3.588 -2.207 1.00 90.88 212 PHE A O 1
ATOM 1784 N N . ASN A 1 213 ? -8.812 -2.407 -3.738 1.00 93.19 213 ASN A N 1
ATOM 1785 C CA . ASN A 1 213 ? -10.094 -2.500 -3.041 1.00 93.19 213 ASN A CA 1
ATOM 1786 C C . ASN A 1 213 ? -10.670 -3.920 -3.010 1.00 93.19 213 ASN A C 1
ATOM 1788 O O . ASN A 1 213 ? -11.488 -4.205 -2.138 1.00 93.19 213 ASN A O 1
ATOM 1792 N N . GLU A 1 214 ? -10.240 -4.828 -3.888 1.00 91.56 214 GLU A N 1
ATOM 1793 C CA . GLU A 1 214 ? -10.627 -6.243 -3.796 1.00 91.56 214 GLU A CA 1
ATOM 1794 C C . GLU A 1 214 ? -10.062 -6.917 -2.532 1.00 91.56 214 GLU A C 1
ATOM 1796 O O . GLU A 1 214 ? -10.709 -7.779 -1.934 1.00 91.56 214 GLU A O 1
ATOM 1801 N N . GLY A 1 215 ? -8.888 -6.471 -2.069 1.00 91.31 215 GLY A N 1
ATOM 1802 C CA . GLY A 1 215 ? -8.210 -7.007 -0.890 1.00 91.31 215 GLY A CA 1
ATOM 1803 C C . GLY A 1 215 ? -8.594 -6.322 0.425 1.00 91.31 215 GLY A C 1
ATOM 1804 O O . GLY A 1 215 ? -8.569 -6.964 1.479 1.00 91.31 215 GLY A O 1
ATOM 1805 N N . ILE A 1 216 ? -8.986 -5.040 0.394 1.00 94.75 216 ILE A N 1
ATOM 1806 C CA . ILE A 1 216 ? -9.291 -4.249 1.602 1.00 94.75 216 ILE A CA 1
ATOM 1807 C C . ILE A 1 216 ? -10.327 -4.921 2.519 1.00 94.75 216 ILE A C 1
ATOM 1809 O O . ILE A 1 216 ? -10.063 -5.003 3.724 1.00 94.75 216 ILE A O 1
ATOM 1813 N N . PRO A 1 217 ? -11.479 -5.429 2.030 1.00 93.81 217 PRO A N 1
ATOM 1814 C CA . PRO A 1 217 ? -12.467 -6.054 2.900 1.00 93.81 217 PRO A CA 1
ATOM 1815 C C . PRO A 1 217 ? -11.929 -7.265 3.663 1.00 93.81 217 PRO A C 1
ATOM 1817 O O . PRO A 1 217 ? -12.197 -7.423 4.858 1.00 93.81 217 PRO A O 1
ATOM 1820 N N . ILE A 1 218 ? -11.134 -8.093 2.982 1.00 92.81 218 ILE A N 1
ATOM 1821 C CA . ILE A 1 218 ? -10.509 -9.290 3.549 1.00 92.81 218 ILE A CA 1
ATOM 1822 C C . ILE A 1 218 ? -9.463 -8.878 4.587 1.00 92.81 218 ILE A C 1
ATOM 1824 O O . ILE A 1 218 ? -9.506 -9.353 5.724 1.00 92.81 218 ILE A O 1
ATOM 1828 N N . LEU A 1 219 ? -8.581 -7.935 4.239 1.00 94.44 219 LEU A N 1
ATOM 1829 C CA . LEU A 1 219 ? -7.551 -7.420 5.143 1.00 94.44 219 LEU A CA 1
ATOM 1830 C C . LEU A 1 219 ? -8.149 -6.784 6.395 1.00 94.44 219 LEU A C 1
ATOM 1832 O O . LEU A 1 219 ? -7.677 -7.042 7.503 1.00 94.44 219 LEU A O 1
ATOM 1836 N N . PHE A 1 220 ? -9.214 -5.997 6.248 1.00 94.38 220 PHE A N 1
ATOM 1837 C CA . PHE A 1 220 ? -9.915 -5.412 7.383 1.00 94.38 220 PHE A CA 1
ATOM 1838 C C . PHE A 1 220 ? -10.558 -6.491 8.262 1.00 94.38 220 PHE A C 1
ATOM 1840 O O . PHE A 1 220 ? -10.434 -6.446 9.488 1.00 94.38 220 PHE A O 1
ATOM 1847 N N . GLY A 1 221 ? -11.194 -7.497 7.656 1.00 91.88 221 GLY A N 1
ATOM 1848 C CA . GLY A 1 221 ? -11.750 -8.639 8.379 1.00 91.88 221 GLY A CA 1
ATOM 1849 C C . GLY A 1 221 ? -10.693 -9.396 9.189 1.00 91.88 221 GLY A C 1
ATOM 1850 O O . GLY A 1 221 ? -10.892 -9.651 10.381 1.00 91.88 221 GLY A O 1
ATOM 1851 N N . MET A 1 222 ? -9.540 -9.682 8.578 1.00 92.81 222 MET A N 1
ATOM 1852 C CA . MET A 1 222 ? -8.385 -10.288 9.248 1.00 92.81 222 MET A CA 1
ATOM 1853 C C . MET A 1 222 ? -7.864 -9.400 10.380 1.00 92.81 222 MET A C 1
ATOM 1855 O O . MET A 1 222 ? -7.655 -9.875 11.497 1.00 92.81 222 MET A O 1
ATOM 1859 N N . TRP A 1 223 ? -7.704 -8.099 10.132 1.00 93.19 223 TRP A N 1
ATOM 1860 C CA . TRP A 1 223 ? -7.238 -7.144 11.133 1.00 93.19 223 TRP A CA 1
ATOM 1861 C C . TRP A 1 223 ? -8.149 -7.120 12.362 1.00 93.19 223 TRP A C 1
ATOM 1863 O O . TRP A 1 223 ? -7.665 -7.249 13.490 1.00 93.19 223 TRP A O 1
ATOM 1873 N N . VAL A 1 224 ? -9.466 -7.030 12.162 1.00 90.19 224 VAL A N 1
ATOM 1874 C CA . VAL A 1 224 ? -10.459 -7.086 13.245 1.00 90.19 224 VAL A CA 1
ATOM 1875 C C . VAL A 1 224 ? -10.393 -8.429 13.976 1.00 90.19 224 VAL A C 1
ATOM 1877 O O . VAL A 1 224 ? -10.478 -8.462 15.205 1.00 90.19 224 VAL A O 1
ATOM 1880 N N . PHE A 1 225 ? -10.201 -9.539 13.257 1.00 89.81 225 PHE A N 1
ATOM 1881 C CA . PHE A 1 225 ? -10.105 -10.875 13.848 1.00 89.81 225 PHE A CA 1
ATOM 1882 C C . PHE A 1 225 ? -8.872 -11.053 14.749 1.00 89.81 225 PHE A C 1
ATOM 1884 O O . PHE A 1 225 ? -8.992 -11.639 15.830 1.00 89.81 225 PHE A O 1
ATOM 1891 N N . PHE A 1 226 ? -7.710 -10.530 14.358 1.00 89.62 226 PHE A N 1
ATOM 1892 C CA . PHE A 1 226 ? -6.493 -10.596 15.176 1.00 89.62 226 PHE A CA 1
ATOM 1893 C C . PHE A 1 226 ? -6.446 -9.515 16.269 1.00 89.62 226 PHE A C 1
ATOM 1895 O O . PHE A 1 226 ? -5.841 -9.723 17.320 1.00 89.62 226 PHE A O 1
ATOM 1902 N N . ASN A 1 227 ? -7.152 -8.394 16.086 1.00 87.81 227 ASN A N 1
ATOM 1903 C CA . ASN A 1 227 ? -7.176 -7.262 17.021 1.00 87.81 227 ASN A CA 1
ATOM 1904 C C . ASN A 1 227 ? -8.538 -7.083 17.714 1.00 87.81 227 ASN A C 1
ATOM 1906 O O . ASN A 1 227 ? -8.925 -5.972 18.073 1.00 87.81 227 ASN A O 1
ATOM 1910 N N . LYS A 1 228 ? -9.256 -8.185 17.969 1.00 82.50 228 LYS A N 1
ATOM 1911 C CA . LYS A 1 228 ? -10.608 -8.200 18.569 1.00 82.50 228 LYS A CA 1
ATOM 1912 C C . LYS A 1 228 ? -10.767 -7.286 19.784 1.00 82.50 228 LYS A C 1
ATOM 1914 O O . LYS A 1 228 ? -11.802 -6.645 19.926 1.00 82.50 228 LYS A O 1
ATOM 1919 N N . LYS A 1 229 ? -9.763 -7.232 20.669 1.00 76.56 229 LYS A N 1
ATOM 1920 C CA . LYS A 1 229 ? -9.791 -6.417 21.899 1.00 76.56 229 LYS A CA 1
ATOM 1921 C C . LYS A 1 229 ? -10.004 -4.928 21.605 1.00 76.56 229 LYS A C 1
ATOM 1923 O O . LYS A 1 229 ? -10.729 -4.267 22.343 1.00 76.56 229 LYS A O 1
ATOM 1928 N N . ASP A 1 230 ? -9.451 -4.441 20.501 1.00 74.31 230 ASP A N 1
ATOM 1929 C CA . ASP A 1 230 ? -9.464 -3.024 20.141 1.00 74.31 230 ASP A CA 1
ATOM 1930 C C . ASP A 1 230 ? -10.870 -2.604 19.695 1.00 74.31 23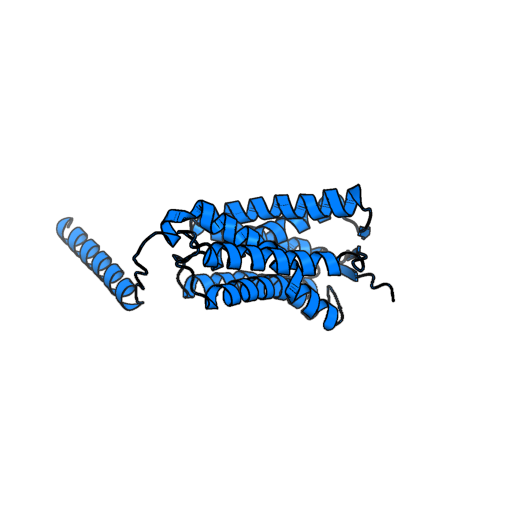0 ASP A C 1
ATOM 1932 O O . ASP A 1 230 ? -11.372 -1.566 20.113 1.00 74.31 230 ASP A O 1
ATOM 1936 N N . TYR A 1 231 ? -11.568 -3.498 18.991 1.00 73.00 231 TYR A N 1
ATOM 1937 C CA . TYR A 1 231 ? -12.949 -3.308 18.537 1.00 73.00 231 TYR A CA 1
ATOM 1938 C C . TYR A 1 231 ? -14.005 -3.755 19.570 1.00 73.00 231 TYR A C 1
ATOM 1940 O O . TYR A 1 231 ? -15.187 -3.437 19.442 1.00 73.00 231 TYR A O 1
ATOM 1948 N N . LEU A 1 232 ? -13.606 -4.471 20.629 1.00 62.41 232 LEU A N 1
ATOM 1949 C CA . LEU A 1 232 ? -14.478 -4.864 21.744 1.00 62.41 232 LEU A CA 1
ATOM 1950 C C . LEU A 1 232 ? -14.451 -3.889 22.926 1.00 62.41 232 LEU A C 1
ATOM 1952 O O . LEU A 1 232 ? -15.429 -3.853 23.679 1.00 62.41 232 LEU A O 1
ATOM 1956 N N . SER A 1 233 ? -13.401 -3.085 23.105 1.00 54.44 233 SER A N 1
ATOM 1957 C CA . SER A 1 233 ? -13.333 -2.132 24.220 1.00 54.44 233 SER A CA 1
ATOM 1958 C C . SER A 1 233 ? -14.380 -1.010 24.065 1.00 54.44 233 SER A C 1
ATOM 1960 O O . SER A 1 233 ? -14.780 -0.662 22.953 1.00 54.44 233 SER A O 1
ATOM 1962 N N . LYS A 1 234 ? -14.940 -0.519 25.180 1.00 46.84 234 LYS A N 1
ATOM 1963 C CA . LYS A 1 234 ? -15.949 0.565 25.206 1.00 46.84 234 LYS A CA 1
ATOM 1964 C C . LYS A 1 234 ? -15.326 1.962 25.108 1.00 46.84 234 LYS A C 1
ATOM 1966 O O . LYS A 1 234 ? -16.056 2.931 24.938 1.00 46.84 234 LYS A O 1
ATOM 1971 N N . THR A 1 235 ? -14.009 2.074 25.213 1.00 41.53 235 THR A N 1
ATOM 1972 C CA . THR A 1 235 ? -13.359 3.354 25.468 1.00 41.53 235 THR A CA 1
ATOM 1973 C C . THR A 1 235 ? -12.650 3.815 24.207 1.00 41.53 235 THR A C 1
ATOM 1975 O O . THR A 1 235 ? -11.465 3.560 24.013 1.00 41.53 235 THR A O 1
ATOM 1978 N N . ILE A 1 236 ? -13.372 4.547 23.357 1.00 42.75 236 ILE A N 1
ATOM 1979 C CA . ILE A 1 236 ? -12.728 5.567 22.528 1.00 42.75 236 ILE A CA 1
ATOM 1980 C C . ILE A 1 236 ? -12.255 6.627 23.525 1.00 42.75 236 ILE A C 1
ATOM 1982 O O . ILE A 1 236 ? -12.952 7.605 23.784 1.00 42.75 236 ILE A O 1
ATOM 1986 N N . HIS A 1 237 ? -11.118 6.398 24.185 1.00 39.72 237 HIS A N 1
ATOM 1987 C CA . HIS A 1 237 ? -10.458 7.478 24.897 1.00 39.72 237 HIS A CA 1
ATOM 1988 C C . HIS A 1 237 ? -9.837 8.326 23.801 1.00 39.72 237 HIS A C 1
ATOM 1990 O O . HIS A 1 237 ? -8.757 8.035 23.291 1.00 39.72 237 HIS A O 1
ATOM 1996 N N . LYS A 1 238 ? -10.604 9.316 23.348 1.00 39.75 238 LYS A N 1
ATOM 1997 C CA . LYS A 1 238 ? -10.107 10.379 22.493 1.00 39.75 238 LYS A CA 1
ATOM 1998 C C . LYS A 1 238 ? -9.159 11.184 23.382 1.00 39.75 238 LYS A C 1
ATOM 2000 O O . LYS A 1 238 ? -9.576 12.183 23.950 1.00 39.75 238 LYS A O 1
ATOM 2005 N N . LYS A 1 239 ? -7.937 10.678 23.597 1.00 45.59 239 LYS A N 1
ATOM 2006 C CA . LYS A 1 239 ? -6.884 11.457 24.245 1.00 45.59 239 LYS A CA 1
ATOM 2007 C C . LYS A 1 239 ? -6.706 12.680 23.369 1.00 45.59 239 LYS A C 1
ATOM 2009 O O . LYS A 1 239 ? -6.294 12.580 22.215 1.00 45.59 239 LYS A O 1
ATOM 2014 N N . THR A 1 240 ? -7.153 13.809 23.881 1.00 51.38 240 THR A N 1
ATOM 2015 C CA . THR A 1 240 ? -7.002 15.088 23.212 1.00 51.38 240 THR A CA 1
ATOM 2016 C C . THR A 1 240 ? -5.517 15.434 23.253 1.00 51.38 240 THR A C 1
ATOM 2018 O O . THR A 1 240 ? -4.790 14.970 24.129 1.00 51.38 240 THR A O 1
ATOM 2021 N N . ILE A 1 241 ? -5.042 16.269 22.332 1.00 52.09 241 ILE A N 1
ATOM 2022 C CA . ILE A 1 241 ? -3.662 16.781 22.356 1.00 52.09 241 ILE A CA 1
ATOM 2023 C C . ILE A 1 241 ? -3.305 17.338 23.754 1.00 52.09 241 ILE A C 1
ATOM 2025 O O . ILE A 1 241 ? -2.196 17.135 24.243 1.00 52.09 241 ILE A O 1
ATOM 2029 N N . ALA A 1 242 ? -4.278 17.942 24.444 1.00 57.69 242 ALA A N 1
ATOM 2030 C CA . ALA A 1 242 ? -4.163 18.391 25.831 1.00 57.69 242 ALA A CA 1
ATOM 2031 C C . ALA A 1 242 ? -3.808 17.269 26.827 1.00 57.69 242 ALA A C 1
ATOM 2033 O O . ALA A 1 242 ? -2.943 17.473 27.675 1.00 57.69 242 ALA A O 1
ATOM 2034 N N . ASP A 1 243 ? -4.401 16.080 26.691 1.00 66.69 243 ASP A N 1
ATOM 2035 C CA . ASP A 1 243 ? -4.138 14.935 27.574 1.00 66.69 243 ASP A CA 1
ATOM 2036 C C . ASP A 1 243 ? -2.698 14.428 27.400 1.00 66.69 243 ASP A C 1
ATOM 2038 O O . ASP A 1 243 ? -2.042 14.048 28.367 1.00 66.69 243 ASP A O 1
ATOM 2042 N N . TYR A 1 244 ? -2.166 14.498 26.174 1.00 62.78 244 TYR A N 1
ATOM 2043 C CA . TYR A 1 244 ? -0.778 14.139 25.880 1.00 62.78 244 TYR A CA 1
ATOM 2044 C C . TYR A 1 244 ? 0.226 15.134 26.481 1.00 62.78 244 TYR A C 1
ATOM 2046 O O . TYR A 1 244 ? 1.211 14.730 27.103 1.00 62.78 244 TYR A O 1
ATOM 2054 N N . TYR A 1 245 ? -0.020 16.442 26.335 1.00 66.06 245 TYR A N 1
ATOM 2055 C CA . TYR A 1 245 ? 0.827 17.465 26.960 1.00 66.06 245 TYR A CA 1
ATOM 2056 C C . TYR A 1 245 ? 0.761 17.408 28.487 1.00 66.06 245 TYR A C 1
ATOM 2058 O O . TYR A 1 245 ? 1.777 17.617 29.150 1.00 66.06 245 TYR A O 1
ATOM 2066 N N . PHE A 1 246 ? -0.405 17.086 29.043 1.00 74.69 246 PHE A N 1
ATOM 2067 C CA . PHE A 1 246 ? -0.579 16.931 30.479 1.00 74.69 246 PHE A CA 1
ATOM 2068 C C . PHE A 1 246 ? 0.240 15.755 31.026 1.00 74.69 246 PHE A C 1
ATOM 2070 O O . PHE A 1 246 ? 1.040 15.951 31.940 1.00 74.69 246 PHE A O 1
ATOM 2077 N N . GLU A 1 247 ? 0.131 14.565 30.426 1.00 77.44 247 GLU A N 1
ATOM 2078 C CA . GLU A 1 247 ? 0.911 13.388 30.839 1.00 77.44 247 GLU A CA 1
ATOM 2079 C C . GLU A 1 247 ? 2.422 13.609 30.691 1.00 77.44 247 GLU A C 1
ATOM 2081 O O . GLU A 1 247 ? 3.188 13.306 31.607 1.00 77.44 247 GLU A O 1
ATOM 2086 N N . ARG A 1 248 ? 2.863 14.208 29.577 1.00 77.38 248 ARG A N 1
ATOM 2087 C CA . ARG A 1 248 ? 4.281 14.533 29.364 1.00 77.38 248 ARG A CA 1
ATOM 2088 C C . ARG A 1 248 ? 4.810 15.508 30.417 1.00 77.38 248 ARG A C 1
ATOM 2090 O O . ARG A 1 248 ? 5.922 15.328 30.909 1.00 77.38 248 ARG A O 1
ATOM 2097 N N . ASN A 1 249 ? 4.031 16.524 30.781 1.00 75.50 249 ASN A N 1
ATOM 2098 C CA . ASN A 1 249 ? 4.434 17.482 31.806 1.00 75.50 249 ASN A CA 1
ATOM 2099 C C . ASN A 1 249 ? 4.494 16.846 33.200 1.00 75.50 249 ASN A C 1
ATOM 2101 O O . ASN A 1 249 ? 5.388 17.189 33.970 1.00 75.50 249 ASN A O 1
ATOM 2105 N N . GLN A 1 250 ? 3.609 15.897 33.520 1.00 81.19 250 GLN A N 1
ATOM 2106 C CA . GLN A 1 250 ? 3.677 15.178 34.795 1.00 81.19 250 GLN A CA 1
ATOM 2107 C C . GLN A 1 250 ? 4.939 14.318 34.918 1.00 81.19 250 GLN A C 1
ATOM 2109 O O . GLN A 1 250 ? 5.583 14.346 35.966 1.00 81.19 250 GLN A O 1
ATOM 2114 N N . LEU A 1 251 ? 5.341 13.636 33.842 1.00 78.44 251 LEU A N 1
ATOM 2115 C CA . LEU A 1 251 ? 6.581 12.851 33.809 1.00 78.44 251 LEU A CA 1
ATOM 2116 C C . LEU A 1 251 ? 7.822 13.735 33.998 1.00 78.44 251 LEU A C 1
ATOM 2118 O O . LEU A 1 251 ? 8.677 13.429 34.821 1.00 78.44 251 LEU A O 1
ATOM 2122 N N . ILE A 1 252 ? 7.880 14.888 33.323 1.00 82.50 252 ILE A N 1
ATOM 2123 C CA . ILE A 1 252 ? 8.986 15.850 33.481 1.00 82.50 252 ILE A CA 1
ATOM 2124 C C . ILE A 1 252 ? 9.057 16.389 34.920 1.00 82.50 252 ILE A C 1
ATOM 2126 O O . ILE A 1 252 ? 10.144 16.621 35.450 1.00 82.50 252 ILE A O 1
ATOM 2130 N N . VAL A 1 253 ? 7.909 16.611 35.566 1.00 81.62 253 VAL A N 1
ATOM 2131 C CA . VAL A 1 253 ? 7.859 17.057 36.966 1.00 81.62 253 VAL A CA 1
ATOM 2132 C C . VAL A 1 253 ? 8.323 15.954 37.921 1.00 81.62 253 VAL A C 1
ATOM 2134 O O . VAL A 1 253 ? 9.033 16.261 38.877 1.00 81.62 253 VAL A O 1
ATOM 2137 N N . GLN A 1 254 ? 7.974 14.690 37.670 1.00 80.94 254 GLN A N 1
ATOM 2138 C CA . GLN A 1 254 ? 8.465 13.557 38.462 1.00 80.94 254 GLN A CA 1
ATOM 2139 C C . GLN A 1 254 ? 9.977 13.370 38.319 1.00 80.94 254 GLN A C 1
ATOM 2141 O O . GLN A 1 254 ? 10.665 13.361 39.334 1.00 80.94 254 GLN A O 1
ATOM 2146 N N . GLU A 1 255 ? 10.515 13.378 37.097 1.00 82.19 255 GLU A N 1
ATOM 2147 C CA . GLU A 1 255 ? 11.965 13.276 36.862 1.00 82.19 255 GLU A CA 1
ATOM 2148 C C . GLU A 1 255 ? 12.762 14.418 37.511 1.00 82.19 255 GLU A C 1
ATOM 2150 O O . GLU A 1 255 ? 13.935 14.262 37.853 1.00 82.19 255 GLU A O 1
ATOM 2155 N N . LYS A 1 256 ? 12.160 15.608 37.641 1.00 81.19 256 LYS A N 1
ATOM 2156 C CA . LYS A 1 256 ? 12.776 16.730 38.362 1.00 81.19 256 LYS A CA 1
ATOM 2157 C C . LYS A 1 256 ? 12.754 16.522 39.874 1.00 81.19 256 LYS A C 1
ATOM 2159 O O . LYS A 1 256 ? 13.721 16.893 40.527 1.00 81.19 256 LYS A O 1
ATOM 2164 N N . LYS A 1 257 ? 11.682 15.943 40.421 1.00 80.44 257 LYS A N 1
ATOM 2165 C CA . LYS A 1 257 ? 11.585 15.618 41.852 1.00 80.44 257 LYS A CA 1
ATOM 2166 C C . LYS A 1 257 ? 12.536 14.493 42.247 1.00 80.44 257 LYS A C 1
ATOM 2168 O O . LYS A 1 257 ? 13.185 14.606 43.275 1.00 80.44 257 LYS A O 1
ATOM 2173 N N . GLU A 1 258 ? 12.651 13.454 41.428 1.00 81.19 258 GLU A N 1
ATOM 2174 C CA . GLU A 1 258 ? 13.581 12.342 41.665 1.00 81.19 258 GLU A CA 1
ATOM 2175 C C . GLU A 1 258 ? 15.034 12.836 41.652 1.00 81.19 258 GLU A C 1
ATOM 2177 O O . GLU A 1 258 ? 15.766 12.609 42.608 1.00 81.19 258 GLU A O 1
ATOM 2182 N N . ARG A 1 259 ? 15.407 13.677 40.676 1.00 79.38 259 ARG A N 1
ATOM 2183 C CA . ARG A 1 259 ? 16.735 14.318 40.641 1.00 79.38 259 ARG A CA 1
ATOM 2184 C C . ARG A 1 259 ? 17.032 15.267 41.806 1.00 79.38 259 ARG A C 1
ATOM 2186 O O . ARG A 1 259 ? 18.196 15.530 42.072 1.00 79.38 259 ARG A O 1
ATOM 2193 N N . GLN A 1 260 ? 16.012 15.808 42.473 1.00 74.19 260 GLN A N 1
ATOM 2194 C CA . GLN A 1 260 ? 16.176 16.635 43.678 1.00 74.19 260 GLN A CA 1
ATOM 2195 C C . GLN A 1 260 ? 16.280 15.813 44.968 1.00 74.19 260 GLN A C 1
ATOM 2197 O O . GLN A 1 260 ? 16.669 16.359 45.991 1.00 74.19 260 GLN A O 1
ATOM 2202 N N . LEU A 1 261 ? 15.889 14.538 44.938 1.00 71.31 261 LEU A N 1
ATOM 2203 C CA . LEU A 1 261 ? 16.010 13.615 46.069 1.00 71.31 261 LEU A CA 1
ATOM 2204 C C . LEU A 1 261 ? 17.323 12.818 46.022 1.00 71.31 261 LEU A C 1
ATOM 2206 O O . LEU A 1 261 ? 17.748 12.291 47.046 1.00 71.31 261 LEU A O 1
ATOM 2210 N N . GLU A 1 262 ? 17.950 12.729 44.846 1.00 72.94 262 GLU A N 1
ATOM 2211 C CA . GLU A 1 262 ? 19.224 12.035 44.612 1.00 72.94 262 GLU A CA 1
ATOM 2212 C C . GLU A 1 262 ? 20.474 12.933 44.734 1.00 72.94 262 GLU A C 1
ATOM 2214 O O . GLU A 1 262 ? 21.590 12.420 44.647 1.00 72.94 262 GLU A O 1
ATOM 2219 N N . GLY A 1 263 ? 20.312 14.249 44.926 1.00 62.38 263 GLY A N 1
ATOM 2220 C CA . GLY A 1 263 ? 21.403 15.222 45.101 1.00 62.38 263 GLY A CA 1
ATOM 2221 C C . GLY A 1 263 ? 21.342 15.923 46.446 1.00 62.38 263 GLY A C 1
ATOM 2222 O O . GLY A 1 263 ? 22.425 16.135 47.033 1.00 62.38 263 GLY A O 1
#

Foldseek 3Di:
DFPWFKFKDDCLLLVLLVVLLVVVLVVCVVVVVVVLQVQLVVLLVVQLCCVPVPVCVPVVFKDKDWPDDPNVVSSSVSNSLSNLLRSLLLLLLDLPDDPVNNVVSLCSQLVSLLVSLQCCVVDPPDPIIMMMIGGCPVPLVVLVVLLVVLLVVLVCCCVVVPLQSVQPDPCVSVVLQVSQLSSQLSNLVSCCVSVSGVDDPVCSNSCSRGVRSSCSSVSSVVSCVVPVVSSNDPDPPVCDPVNVVVVVVVVVVVVVVVVVVVD

Nearest PDB structures (foldseek):
  7q37-assembly1_A  TM=3.351E-01  e=8.140E+00  Candidatus Actinomarina minuta

Sequence (263 aa):
MYESVERIMDIDFIYFDIILVTLWITALLLRKRYREMLFGLFGFLVVFFVDEVWWYHVKHTRIIEGPIQGDLFLLYFSFTYGVIMFSFAPLMFNQKIDVMEKICWITGMFGGWLLIGFLSQTISWNDAEMSIGRNMNAARLVQILMVVIGYTILIALKLGNNRYFKKVPWGYFLVLFAIGIFIHFSMEFTLWATNIRPTHWDVLIFNSLLEFNEGIPILFGMWVFFNKKDYLSKTIHKKTIADYYFERNQLIVQEKKERQLEG

pLDDT: mean 84.36, std 12.71, range [33.91, 97.69]

Radius of gyration: 21.51 Å; Cα contacts (8 Å, |Δi|>4): 290; chains: 1; bounding box: 50×39×75 Å

Solvent-accessible surface area (backbone atoms only — not comparable to full-atom values): 13908 Å² total; per-residue (Å²): 130,88,64,65,50,64,32,53,41,51,50,36,37,56,56,42,45,54,52,49,43,51,52,50,54,48,52,33,58,76,69,66,37,59,70,28,47,51,39,3,56,50,25,15,54,52,40,31,46,48,50,47,50,45,37,39,70,70,59,62,45,55,48,67,48,51,92,63,58,55,68,62,50,45,50,51,52,17,40,46,53,16,28,51,54,36,18,47,53,48,52,70,66,40,82,86,56,52,71,69,59,51,49,53,51,50,47,51,52,41,50,44,46,41,48,33,38,50,45,36,77,73,46,83,87,44,92,53,56,31,43,39,37,36,68,51,83,84,49,54,67,56,42,55,50,41,29,53,51,33,52,49,52,56,51,47,42,30,73,70,62,32,79,60,45,55,71,56,59,77,69,50,59,56,50,51,49,48,50,17,25,48,56,33,32,41,54,53,48,26,34,39,76,48,60,37,29,81,67,58,71,67,58,53,52,52,45,14,62,36,70,38,30,36,48,42,44,55,53,49,52,51,48,48,65,78,42,44,66,74,52,61,54,89,72,84,72,76,72,45,75,66,53,55,54,49,55,54,51,52,51,56,52,48,58,52,52,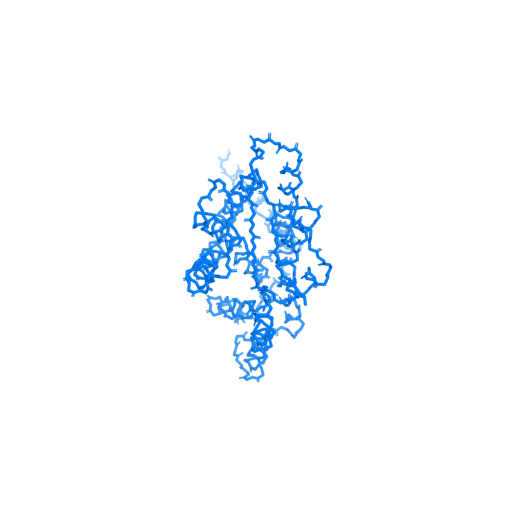53,58,63,74,76,108

Mean predicted aligned error: 9.33 Å